Protein AF-A0A954CNV2-F1 (afdb_monomer_lite)

Structure (mmCIF, N/CA/C/O backbone):
data_AF-A0A954CNV2-F1
#
_entry.id   AF-A0A954CNV2-F1
#
loop_
_atom_site.group_PDB
_atom_site.id
_atom_site.type_symbol
_atom_site.label_atom_id
_atom_site.label_alt_id
_atom_site.label_comp_id
_atom_site.label_asym_id
_atom_site.label_entity_id
_atom_site.label_seq_id
_atom_site.pdbx_PDB_ins_code
_atom_site.Cartn_x
_atom_site.Cartn_y
_atom_site.Cartn_z
_atom_site.occupancy
_atom_site.B_iso_or_equiv
_atom_site.auth_seq_id
_atom_site.auth_comp_id
_atom_site.auth_asym_id
_atom_site.auth_atom_id
_atom_site.pdbx_PDB_model_num
ATOM 1 N N . MET A 1 1 ? -5.881 66.456 -1.523 1.00 49.00 1 MET A N 1
ATOM 2 C CA . MET A 1 1 ? -6.043 65.837 -0.188 1.00 49.00 1 MET A CA 1
ATOM 3 C C . MET A 1 1 ? -6.187 64.326 -0.318 1.00 49.00 1 MET A C 1
ATOM 5 O O . MET A 1 1 ? -7.139 63.887 -0.947 1.00 49.00 1 MET A O 1
ATOM 9 N N . ARG A 1 2 ? -5.251 63.605 0.319 1.00 50.91 2 ARG A N 1
ATOM 10 C CA . ARG A 1 2 ? -5.170 62.175 0.700 1.00 50.91 2 ARG A CA 1
ATOM 11 C C . ARG A 1 2 ? -3.890 61.517 0.158 1.00 50.91 2 ARG A C 1
ATOM 13 O O . ARG A 1 2 ? -3.857 61.155 -1.014 1.00 50.91 2 ARG A O 1
ATOM 20 N N . PRO A 1 3 ? -2.842 61.378 0.990 1.00 54.88 3 PRO A N 1
ATOM 21 C CA . PRO A 1 3 ? -1.696 60.539 0.666 1.00 54.88 3 PRO A CA 1
ATOM 22 C C . PRO A 1 3 ? -2.071 59.060 0.840 1.00 54.88 3 PRO A C 1
ATOM 24 O O . PRO A 1 3 ? -2.801 58.705 1.769 1.00 54.88 3 PRO A O 1
ATOM 27 N N . ARG A 1 4 ? -1.593 58.204 -0.069 1.00 57.34 4 ARG A N 1
ATOM 28 C CA . ARG A 1 4 ? -1.627 56.749 0.113 1.00 57.34 4 ARG A CA 1
ATOM 29 C C . ARG A 1 4 ? -0.537 56.373 1.115 1.00 57.34 4 ARG A C 1
ATOM 31 O O . ARG A 1 4 ? 0.586 56.851 1.011 1.00 57.34 4 ARG A O 1
ATOM 38 N N . HIS A 1 5 ? -0.910 55.569 2.101 1.00 53.00 5 HIS A N 1
ATOM 39 C CA . HIS A 1 5 ? 0.002 54.890 3.013 1.00 53.00 5 HIS A CA 1
ATOM 40 C C . HIS A 1 5 ? 0.509 53.631 2.297 1.00 53.00 5 HIS A C 1
ATOM 42 O O . HIS A 1 5 ? -0.293 52.760 1.962 1.00 53.00 5 HIS A O 1
ATOM 48 N N . GLU A 1 6 ? 1.810 53.567 2.027 1.00 62.84 6 GLU A N 1
ATOM 49 C CA . GLU A 1 6 ? 2.526 52.347 1.639 1.00 62.84 6 GLU A CA 1
ATOM 50 C C . GLU A 1 6 ? 2.996 51.616 2.911 1.00 62.84 6 GLU A C 1
ATOM 52 O O . GLU A 1 6 ? 3.534 52.272 3.808 1.00 62.84 6 GLU A O 1
ATOM 57 N N . PRO A 1 7 ? 2.806 50.289 3.032 1.00 68.25 7 PRO A N 1
ATOM 58 C CA . PRO A 1 7 ? 3.473 49.490 4.055 1.00 68.25 7 PRO A CA 1
ATOM 59 C C . PRO A 1 7 ? 4.935 49.177 3.660 1.00 68.25 7 PRO A C 1
ATOM 61 O O . PRO A 1 7 ? 5.236 49.078 2.468 1.00 68.25 7 PRO A O 1
ATOM 64 N N . PRO A 1 8 ? 5.854 49.037 4.636 1.00 55.19 8 PRO A N 1
ATOM 65 C CA . PRO A 1 8 ? 7.288 48.917 4.380 1.00 55.19 8 PRO A CA 1
ATOM 66 C C . PRO A 1 8 ? 7.708 47.544 3.838 1.00 55.19 8 PRO A C 1
ATOM 68 O O . PRO A 1 8 ? 7.164 46.507 4.208 1.00 55.19 8 PRO A O 1
ATOM 71 N N . ALA A 1 9 ? 8.724 47.589 2.975 1.00 50.94 9 ALA A N 1
ATOM 72 C CA . ALA A 1 9 ? 9.443 46.455 2.418 1.00 50.94 9 ALA A CA 1
ATOM 73 C C . ALA A 1 9 ? 10.259 45.728 3.497 1.00 50.94 9 ALA A C 1
ATOM 75 O O . ALA A 1 9 ? 11.091 46.347 4.163 1.00 50.94 9 ALA A O 1
ATOM 76 N N . ASP A 1 10 ? 10.051 44.417 3.622 1.00 48.75 10 ASP A N 1
ATOM 77 C CA . ASP A 1 10 ? 10.916 43.551 4.415 1.00 48.75 10 ASP A CA 1
ATOM 78 C C . ASP A 1 10 ? 12.167 43.145 3.626 1.00 48.75 10 ASP A C 1
ATOM 80 O O . ASP A 1 10 ? 12.148 42.825 2.435 1.00 48.75 10 ASP A O 1
ATOM 84 N N . SER A 1 11 ? 13.276 43.225 4.345 1.00 47.88 11 SER A N 1
ATOM 85 C CA . SER A 1 11 ? 14.657 43.197 3.892 1.00 47.88 11 SER A CA 1
ATOM 86 C C . SER A 1 11 ? 15.168 41.768 3.671 1.00 47.88 11 SER A C 1
ATOM 88 O O . SER A 1 11 ? 15.474 41.066 4.633 1.00 47.88 11 SER A O 1
ATOM 90 N N . LEU A 1 12 ? 15.378 41.364 2.414 1.00 54.31 12 LEU A N 1
ATOM 91 C CA . LEU A 1 12 ? 16.277 40.254 2.071 1.00 54.31 12 LEU A CA 1
ATOM 92 C C . LEU A 1 12 ? 17.722 40.775 2.002 1.00 54.31 12 LEU A C 1
ATOM 94 O O . LEU A 1 12 ? 18.176 41.277 0.975 1.00 54.31 12 LEU A O 1
ATOM 98 N N . ASP A 1 13 ? 18.439 40.669 3.121 1.00 54.72 13 ASP A N 1
ATOM 99 C CA . ASP A 1 13 ? 19.876 40.946 3.215 1.00 54.72 13 ASP A CA 1
ATOM 100 C C . ASP A 1 13 ? 20.692 39.706 2.794 1.00 54.72 13 ASP A C 1
ATOM 102 O O . ASP A 1 13 ? 20.768 38.700 3.504 1.00 54.72 13 ASP A O 1
ATOM 106 N N . CYS A 1 14 ? 21.323 39.778 1.619 1.00 52.28 14 CYS A N 1
ATOM 107 C CA . CYS A 1 14 ? 22.224 38.767 1.058 1.00 52.28 14 CYS A CA 1
ATOM 108 C C . CYS A 1 14 ? 23.640 38.783 1.672 1.00 52.28 14 CYS A C 1
ATOM 110 O O . CYS A 1 14 ? 24.626 38.708 0.932 1.00 52.28 14 CYS A O 1
ATOM 112 N N . ARG A 1 15 ? 23.803 38.838 3.001 1.00 57.06 15 ARG A N 1
ATOM 113 C CA . ARG A 1 15 ? 25.109 38.578 3.644 1.00 57.06 15 ARG A CA 1
ATOM 114 C C . ARG A 1 15 ? 24.993 37.908 5.010 1.00 57.06 15 ARG A C 1
ATOM 116 O O . ARG A 1 15 ? 25.013 38.580 6.032 1.00 57.06 15 ARG A O 1
ATOM 123 N N . ARG A 1 16 ? 25.044 36.569 5.026 1.00 42.09 16 ARG A N 1
ATOM 124 C CA . ARG A 1 16 ? 25.641 35.761 6.113 1.00 42.09 16 ARG A CA 1
ATOM 125 C C . ARG A 1 16 ? 25.986 34.345 5.614 1.00 42.09 16 ARG A C 1
ATOM 127 O O . ARG A 1 16 ? 25.141 33.466 5.544 1.00 42.09 16 ARG A O 1
ATOM 134 N N . ARG A 1 17 ? 27.261 34.130 5.277 1.00 47.72 17 ARG A N 1
ATOM 135 C CA . ARG A 1 17 ? 27.982 32.855 5.484 1.00 47.72 17 ARG A CA 1
ATOM 136 C C . ARG A 1 17 ? 28.907 33.104 6.687 1.00 47.72 17 ARG A C 1
ATOM 138 O O . ARG A 1 17 ? 29.407 34.229 6.764 1.00 47.72 17 ARG A O 1
ATOM 145 N N . PRO A 1 18 ? 29.135 32.155 7.615 1.00 51.44 18 PRO A N 1
ATOM 146 C CA . PRO A 1 18 ? 29.590 30.796 7.298 1.00 51.44 18 PRO A CA 1
ATOM 147 C C . PRO A 1 18 ? 28.977 29.685 8.177 1.00 51.44 18 PRO A C 1
ATOM 149 O O . PRO A 1 18 ? 28.370 29.965 9.201 1.00 51.44 18 PRO A O 1
ATOM 152 N N . ASN A 1 19 ? 29.155 28.423 7.769 1.00 40.84 19 ASN A N 1
ATOM 153 C CA . ASN A 1 19 ? 29.768 27.380 8.604 1.00 40.84 19 ASN A CA 1
ATOM 154 C C . ASN A 1 19 ? 30.017 26.127 7.756 1.00 40.84 19 ASN A C 1
ATOM 156 O O . ASN A 1 19 ? 29.107 25.385 7.401 1.00 40.84 19 ASN A O 1
ATOM 160 N N . ALA A 1 20 ? 31.290 25.952 7.403 1.00 43.72 20 ALA A N 1
ATOM 161 C CA . ALA A 1 20 ? 31.859 24.691 6.970 1.00 43.72 20 ALA A CA 1
ATOM 162 C C . ALA A 1 20 ? 31.957 23.772 8.195 1.00 43.72 20 ALA A C 1
ATOM 164 O O . ALA A 1 20 ? 32.448 24.201 9.239 1.00 43.72 20 ALA A O 1
ATOM 165 N N . VAL A 1 21 ? 31.483 22.533 8.075 1.00 52.16 21 VAL A N 1
ATOM 166 C CA . VAL A 1 21 ? 31.692 21.511 9.103 1.00 52.16 21 VAL A CA 1
ATOM 167 C C . VAL A 1 21 ? 33.094 20.935 8.919 1.00 52.16 21 VAL A C 1
ATOM 169 O O . VAL A 1 21 ? 33.456 20.437 7.854 1.00 52.16 21 VAL A O 1
ATOM 172 N N . ASP A 1 22 ? 33.882 21.100 9.975 1.00 40.12 22 ASP A N 1
ATOM 173 C CA . ASP A 1 22 ? 35.270 20.696 10.144 1.00 40.12 22 ASP A CA 1
ATOM 174 C C . ASP A 1 22 ? 35.408 19.168 10.155 1.00 40.12 22 ASP A C 1
ATOM 176 O O . ASP A 1 22 ? 34.738 18.457 10.903 1.00 40.12 22 ASP A O 1
ATOM 180 N N . SER A 1 23 ? 36.313 18.671 9.318 1.00 50.28 23 SER A N 1
ATOM 181 C CA . SER A 1 23 ? 36.832 17.311 9.375 1.00 50.28 23 SER A CA 1
ATOM 182 C C . SER A 1 23 ? 38.123 17.345 10.183 1.00 50.28 23 SER A C 1
ATOM 184 O O . SER A 1 23 ? 39.168 17.659 9.615 1.00 50.28 23 SER A O 1
ATOM 186 N N . ARG A 1 24 ? 38.064 17.026 11.485 1.00 50.69 24 ARG A N 1
ATOM 187 C CA . ARG A 1 24 ? 39.194 16.509 12.285 1.00 50.69 24 ARG A CA 1
ATOM 188 C C . ARG A 1 24 ? 38.768 16.148 13.718 1.00 50.69 24 ARG A C 1
ATOM 190 O O . ARG A 1 24 ? 38.362 17.009 14.484 1.00 50.69 24 ARG A O 1
ATOM 197 N N . GLY A 1 25 ? 39.010 14.892 14.108 1.00 34.22 25 GLY A N 1
ATOM 198 C CA . GLY A 1 25 ? 39.368 14.549 15.491 1.00 34.22 25 GLY A CA 1
ATOM 199 C C . GLY A 1 25 ? 38.339 13.785 16.328 1.00 34.22 25 GLY A C 1
ATOM 200 O O . GLY A 1 25 ? 37.781 14.338 17.266 1.00 34.22 25 GLY A O 1
ATOM 201 N N . ALA A 1 26 ? 38.219 12.473 16.106 1.00 45.88 26 ALA A N 1
ATOM 202 C CA . ALA A 1 26 ? 37.815 11.532 17.152 1.00 45.88 26 ALA A CA 1
ATOM 203 C C . ALA A 1 26 ? 38.968 10.547 17.412 1.00 45.88 26 ALA A C 1
ATOM 205 O O . ALA A 1 26 ? 39.119 9.529 16.741 1.00 45.88 26 ALA A O 1
ATOM 206 N N . HIS A 1 27 ? 39.815 10.899 18.381 1.00 43.25 27 HIS A N 1
ATOM 207 C CA . HIS A 1 27 ? 40.757 9.997 19.042 1.00 43.25 27 HIS A CA 1
ATOM 208 C C . HIS A 1 27 ? 40.129 9.494 20.346 1.00 43.25 27 HIS A C 1
ATOM 210 O O . HIS A 1 27 ? 39.891 10.288 21.253 1.00 43.25 27 HIS A O 1
ATOM 216 N N . SER A 1 28 ? 39.888 8.186 20.451 1.00 39.56 28 SER A N 1
ATOM 217 C CA . SER A 1 28 ? 39.851 7.343 21.671 1.00 39.56 28 SER A CA 1
ATOM 218 C C . SER A 1 28 ? 39.259 5.987 21.248 1.00 39.56 28 SER A C 1
ATOM 220 O O . SER A 1 28 ? 38.294 5.965 20.506 1.00 39.56 28 SER A O 1
ATOM 222 N N . ARG A 1 29 ? 39.749 4.792 21.583 1.00 41.19 29 ARG A N 1
ATOM 223 C CA . ARG A 1 29 ? 40.670 4.274 22.599 1.00 41.19 29 ARG A CA 1
ATOM 224 C C . ARG A 1 29 ? 41.226 2.949 22.050 1.00 41.19 29 ARG A C 1
ATOM 226 O O . ARG A 1 29 ? 40.455 2.071 21.683 1.00 41.19 29 ARG A O 1
ATOM 233 N N . PHE A 1 30 ? 42.545 2.803 22.041 1.00 36.56 30 PHE A N 1
ATOM 234 C CA . PHE A 1 30 ? 43.227 1.516 21.891 1.00 36.56 30 PHE A CA 1
ATOM 235 C C . PHE A 1 30 ? 43.143 0.723 23.208 1.00 36.56 30 PHE A C 1
ATOM 237 O O . PHE A 1 30 ? 43.387 1.322 24.260 1.00 36.56 30 PHE A O 1
ATOM 244 N N . PRO A 1 31 ? 42.898 -0.600 23.189 1.00 50.16 31 PRO A N 1
ATOM 245 C CA . PRO A 1 31 ? 43.380 -1.491 24.225 1.00 50.16 31 PRO A CA 1
ATOM 246 C C . PRO A 1 31 ? 44.772 -2.041 23.875 1.00 50.16 31 PRO A C 1
ATOM 248 O O . PRO A 1 31 ? 45.152 -2.238 22.722 1.00 50.16 31 PRO A O 1
ATOM 251 N N . SER A 1 32 ? 45.525 -2.231 24.946 1.00 42.28 32 SER A N 1
ATOM 252 C CA . SER A 1 32 ? 46.953 -2.495 25.069 1.00 42.28 32 SER A CA 1
ATOM 253 C C . SER A 1 32 ? 47.345 -3.976 24.890 1.00 42.28 32 SER A C 1
ATOM 255 O O . SER A 1 32 ? 46.776 -4.799 25.592 1.00 42.28 32 SER A O 1
ATOM 257 N N . PHE A 1 33 ? 48.39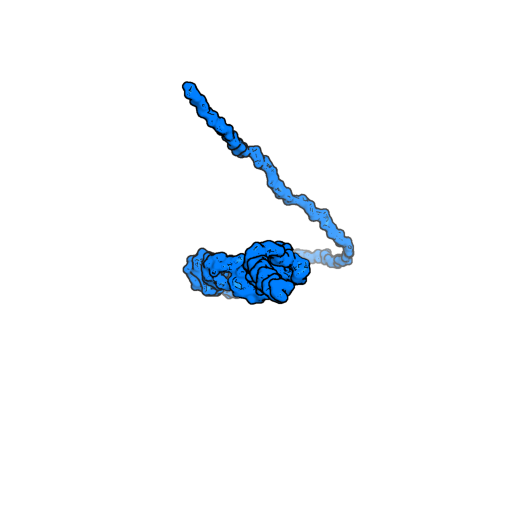2 -4.231 24.073 1.00 40.19 33 PHE A N 1
ATOM 258 C CA . PHE A 1 33 ? 49.436 -5.302 24.114 1.00 40.19 33 PHE A CA 1
ATOM 259 C C . PHE A 1 33 ? 49.026 -6.809 24.182 1.00 40.19 33 PHE A C 1
ATOM 261 O O . PHE A 1 33 ? 47.921 -7.106 24.615 1.00 40.19 33 PHE A O 1
ATOM 268 N N . PRO A 1 34 ? 49.895 -7.803 23.826 1.00 49.91 34 PRO A N 1
ATOM 269 C CA . PRO A 1 34 ? 51.342 -7.729 23.570 1.00 49.91 34 PRO A CA 1
ATOM 270 C C . PRO A 1 34 ? 51.887 -8.418 22.288 1.00 49.91 34 PRO A C 1
ATOM 272 O O . PRO A 1 34 ? 51.309 -9.328 21.708 1.00 49.91 34 PRO A O 1
ATOM 275 N N . SER A 1 35 ? 53.081 -7.958 21.908 1.00 49.50 35 SER A N 1
ATOM 276 C CA . SER A 1 35 ? 54.284 -8.712 21.520 1.00 49.50 35 SER A CA 1
ATOM 277 C C . SER A 1 35 ? 54.150 -10.113 20.898 1.00 49.50 35 SER A C 1
ATOM 279 O O . SER A 1 35 ? 54.047 -11.098 21.621 1.00 49.50 35 SER A O 1
ATOM 281 N N . PHE A 1 36 ? 54.420 -10.223 19.592 1.00 44.78 36 PHE A N 1
ATOM 282 C CA . PHE A 1 36 ? 55.076 -11.408 19.025 1.00 44.78 36 PHE A CA 1
ATOM 283 C C . PHE A 1 36 ? 56.235 -11.007 18.100 1.00 44.78 36 PHE A C 1
ATOM 285 O O . PHE A 1 36 ? 56.062 -10.563 16.972 1.00 44.78 36 PHE A O 1
ATOM 292 N N . LEU A 1 37 ? 57.427 -11.108 18.690 1.00 44.69 37 LEU A N 1
ATOM 293 C CA . LEU A 1 37 ? 58.670 -11.657 18.148 1.00 44.69 37 LEU A CA 1
ATOM 294 C C . LEU A 1 37 ? 58.881 -11.608 16.622 1.00 44.69 37 LEU A C 1
ATOM 296 O O . LEU A 1 37 ? 58.390 -12.439 15.869 1.00 44.69 37 LEU A O 1
ATOM 300 N N . SER A 1 38 ? 59.775 -10.696 16.237 1.00 48.78 38 SER A N 1
ATOM 301 C CA . SER A 1 38 ? 61.065 -11.016 15.610 1.00 48.78 38 SER A CA 1
ATOM 302 C C . SER A 1 38 ? 61.043 -12.102 14.525 1.00 48.78 38 SER A C 1
ATOM 304 O O . SER A 1 38 ? 61.148 -13.294 14.815 1.00 48.78 38 SER A O 1
ATOM 306 N N . ARG A 1 39 ? 61.038 -11.679 13.256 1.00 45.09 39 ARG A N 1
ATOM 307 C CA . ARG A 1 39 ? 61.608 -12.484 12.173 1.00 45.09 39 ARG A CA 1
ATOM 308 C C . ARG A 1 39 ? 62.748 -11.711 11.521 1.00 45.09 39 ARG A C 1
ATOM 310 O O . ARG A 1 39 ? 62.578 -10.587 11.058 1.00 45.09 39 ARG A O 1
ATOM 317 N N . SER A 1 40 ? 63.909 -12.342 11.592 1.00 46.38 40 SER A N 1
ATOM 318 C CA . SER A 1 40 ? 65.225 -11.943 11.115 1.00 46.38 40 SER A CA 1
ATOM 319 C C . SER A 1 40 ? 65.219 -11.282 9.734 1.00 46.38 40 SER A C 1
ATOM 321 O O . SER A 1 40 ? 64.800 -11.871 8.740 1.00 46.38 40 SER A O 1
ATOM 323 N N . GLN A 1 41 ? 65.771 -10.070 9.668 1.00 53.62 41 GLN A N 1
ATOM 324 C CA . GLN A 1 41 ? 66.384 -9.552 8.450 1.00 53.62 41 GLN A CA 1
ATOM 325 C C . GLN A 1 41 ? 67.800 -10.122 8.373 1.00 53.62 41 GLN A C 1
ATOM 327 O O . GLN A 1 41 ? 68.748 -9.534 8.889 1.00 53.62 41 GLN A O 1
ATOM 332 N N . GLU A 1 42 ? 67.932 -11.288 7.749 1.00 49.72 42 GLU A N 1
ATOM 333 C CA . GLU A 1 42 ? 69.214 -11.722 7.206 1.00 49.72 42 GLU A CA 1
ATOM 334 C C . GLU A 1 42 ? 69.334 -11.200 5.775 1.00 49.72 42 GLU A C 1
ATOM 336 O O . GLU A 1 42 ? 68.593 -11.564 4.863 1.00 49.72 42 GLU A O 1
ATOM 341 N N . SER A 1 43 ? 70.271 -10.276 5.622 1.00 56.59 43 SER A N 1
ATOM 342 C CA . SER A 1 43 ? 70.824 -9.787 4.370 1.00 56.59 43 SER A CA 1
ATOM 343 C C . SER A 1 43 ? 71.361 -10.933 3.510 1.00 56.59 43 SER A C 1
ATOM 345 O O . SER A 1 43 ? 72.264 -11.647 3.948 1.00 56.59 43 SER A O 1
ATOM 347 N N . LEU A 1 44 ? 70.904 -11.038 2.259 1.00 48.44 44 LEU A N 1
ATOM 348 C CA . LEU A 1 44 ? 71.620 -11.775 1.216 1.00 48.44 44 LEU A CA 1
ATOM 349 C C . LEU A 1 44 ? 72.134 -10.809 0.135 1.00 48.44 44 LEU A C 1
ATOM 351 O O . LEU A 1 44 ? 71.405 -9.904 -0.281 1.00 48.44 44 LEU A O 1
ATOM 355 N N . PRO A 1 45 ? 73.393 -10.966 -0.310 1.00 55.09 45 PRO A N 1
ATOM 356 C CA . PRO A 1 45 ? 74.027 -10.075 -1.269 1.00 55.09 45 PRO A CA 1
ATOM 357 C C . PRO A 1 45 ? 73.513 -10.316 -2.693 1.00 55.09 45 PRO A C 1
ATOM 359 O O . PRO A 1 45 ? 73.363 -11.449 -3.142 1.00 55.09 45 PRO A O 1
ATOM 362 N N . MET A 1 46 ? 73.304 -9.217 -3.416 1.00 47.59 46 MET A N 1
ATOM 363 C CA . MET A 1 46 ? 73.055 -9.179 -4.858 1.00 47.59 46 MET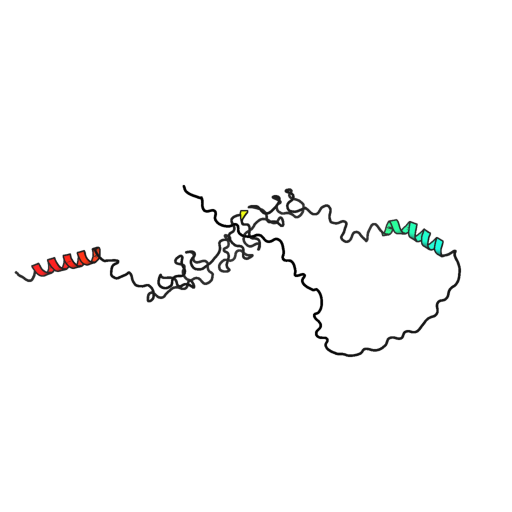 A CA 1
ATOM 364 C C . MET A 1 46 ? 74.301 -9.617 -5.645 1.00 47.59 46 MET A C 1
ATOM 366 O O . MET A 1 46 ? 75.331 -8.944 -5.541 1.00 47.59 46 MET A O 1
ATOM 370 N N . PRO A 1 47 ? 74.220 -10.628 -6.526 1.00 53.00 47 PRO A N 1
ATOM 371 C CA . PRO A 1 47 ? 75.169 -10.768 -7.613 1.00 53.00 47 PRO A CA 1
ATOM 372 C C . PRO A 1 47 ? 74.657 -10.000 -8.841 1.00 53.00 47 PRO A C 1
ATOM 374 O O . PRO A 1 47 ? 73.633 -10.340 -9.430 1.00 53.00 47 PRO A O 1
ATOM 377 N N . ARG A 1 48 ? 75.400 -8.971 -9.265 1.00 65.38 48 ARG A N 1
ATOM 378 C CA . ARG A 1 48 ? 75.389 -8.553 -10.674 1.00 65.38 48 ARG A CA 1
ATOM 379 C C . ARG A 1 48 ? 76.323 -9.484 -11.444 1.00 65.38 48 ARG A C 1
ATOM 381 O O . ARG A 1 48 ? 77.488 -9.595 -11.068 1.00 65.38 48 ARG A O 1
ATOM 388 N N . PRO A 1 49 ? 75.845 -10.073 -12.545 1.00 46.78 49 PRO A N 1
ATOM 389 C CA . PRO A 1 49 ? 76.670 -10.054 -13.740 1.00 46.78 49 PRO A CA 1
ATOM 390 C C . PRO A 1 49 ? 75.879 -9.573 -14.960 1.00 46.78 49 PRO A C 1
ATOM 392 O O . PRO A 1 49 ? 74.843 -10.112 -15.343 1.00 46.78 49 PRO A O 1
ATOM 395 N N . GLU A 1 50 ? 76.410 -8.501 -15.536 1.00 58.56 50 GLU A N 1
ATOM 396 C CA . GLU A 1 50 ? 76.533 -8.238 -16.968 1.00 58.56 50 GLU A CA 1
ATOM 397 C C . GLU A 1 50 ? 76.148 -9.427 -17.880 1.00 58.56 50 GLU A C 1
ATOM 399 O O . GLU A 1 50 ? 76.863 -10.421 -17.960 1.00 58.56 50 GLU A O 1
ATOM 404 N N . SER A 1 51 ? 75.051 -9.302 -18.630 1.00 50.28 51 SER A N 1
ATOM 405 C CA . SER A 1 51 ? 75.080 -9.514 -20.086 1.00 50.28 51 SER A CA 1
ATOM 406 C C . SER A 1 51 ? 73.784 -8.997 -20.719 1.00 50.28 51 SER A C 1
ATOM 408 O O . SER A 1 51 ? 72.675 -9.472 -20.467 1.00 50.28 51 SER A O 1
ATOM 410 N N . SER A 1 52 ? 73.926 -7.992 -21.577 1.00 55.31 52 SER A N 1
ATOM 411 C CA . SER A 1 52 ? 72.842 -7.301 -22.289 1.00 55.31 52 SER A CA 1
ATOM 412 C C . SER A 1 52 ? 72.154 -8.140 -23.376 1.00 55.31 52 SER A C 1
ATOM 414 O O . SER A 1 52 ? 71.456 -7.590 -24.221 1.00 55.31 52 SER A O 1
ATOM 416 N N . VAL A 1 53 ? 72.320 -9.465 -23.374 1.00 56.03 53 VAL A N 1
ATOM 417 C CA . VAL A 1 53 ? 71.803 -10.344 -24.437 1.00 56.03 53 VAL A CA 1
ATOM 418 C C . VAL A 1 53 ? 70.563 -11.131 -23.986 1.00 56.03 53 VAL A C 1
ATOM 420 O O . VAL A 1 53 ? 69.723 -11.467 -24.815 1.00 56.03 53 VAL A O 1
ATOM 423 N N . LEU A 1 54 ? 70.348 -11.326 -22.676 1.00 49.94 54 LEU A N 1
ATOM 424 C CA . LEU A 1 54 ? 69.197 -12.094 -22.169 1.00 49.94 54 LEU A CA 1
ATOM 425 C C . LEU A 1 54 ? 67.902 -11.266 -21.996 1.00 49.94 54 LEU A C 1
ATOM 427 O O . LEU A 1 54 ? 66.808 -11.826 -21.964 1.00 49.94 54 LEU A O 1
ATOM 431 N N . LYS A 1 55 ? 67.991 -9.926 -21.941 1.00 50.94 55 LYS A N 1
ATOM 432 C CA . LYS A 1 55 ? 66.818 -9.033 -21.805 1.00 50.94 55 LYS A CA 1
ATOM 433 C C . LYS A 1 55 ? 65.970 -8.937 -23.078 1.00 50.94 55 LYS A C 1
ATOM 435 O O . LYS A 1 55 ? 64.752 -8.830 -22.980 1.00 50.94 55 LYS A O 1
ATOM 440 N N . ASN A 1 56 ? 66.583 -9.042 -24.258 1.00 52.03 56 ASN A N 1
ATOM 441 C CA . ASN A 1 56 ? 65.867 -8.857 -25.526 1.00 52.03 56 ASN A CA 1
ATOM 442 C C . ASN A 1 56 ? 65.137 -10.124 -26.000 1.00 52.03 56 ASN A C 1
ATOM 444 O O . ASN A 1 56 ? 64.135 -10.015 -26.702 1.00 52.03 56 ASN A O 1
ATOM 448 N N . LEU A 1 57 ? 65.572 -11.314 -25.569 1.00 51.84 57 LEU A N 1
ATOM 449 C CA . LEU A 1 57 ? 64.867 -12.564 -25.872 1.00 51.84 57 LEU A CA 1
ATOM 450 C C . LEU A 1 57 ? 63.643 -12.765 -24.960 1.00 51.84 57 LEU A C 1
ATOM 452 O O . LEU A 1 57 ? 62.601 -13.226 -25.419 1.00 51.84 57 LEU A O 1
ATOM 456 N N . CYS A 1 58 ? 63.728 -12.329 -23.697 1.00 52.22 58 CYS A N 1
ATOM 457 C CA . CYS A 1 58 ? 62.597 -12.356 -22.766 1.00 52.22 58 CYS A CA 1
ATOM 458 C C . CYS A 1 58 ? 61.491 -11.355 -23.173 1.00 52.22 58 CYS A C 1
ATOM 460 O O . CYS A 1 58 ? 60.307 -11.658 -23.053 1.00 52.22 58 CYS A O 1
ATOM 462 N N . LEU A 1 59 ? 61.867 -10.198 -23.738 1.00 54.19 59 LEU A N 1
ATOM 463 C CA . LEU A 1 59 ? 60.918 -9.179 -24.207 1.00 54.19 59 LEU A CA 1
ATOM 464 C C . LEU A 1 59 ? 60.215 -9.568 -25.527 1.00 54.19 59 LEU A C 1
ATOM 466 O O . LEU A 1 59 ? 59.044 -9.243 -25.714 1.00 54.19 59 LEU A O 1
ATOM 470 N N . ALA A 1 60 ? 60.886 -10.319 -26.410 1.00 54.75 60 ALA A N 1
ATOM 471 C CA . ALA A 1 60 ? 60.305 -10.800 -27.669 1.00 54.75 60 ALA A CA 1
ATOM 472 C C . ALA A 1 60 ? 59.338 -11.986 -27.478 1.00 54.75 60 ALA A C 1
ATOM 474 O O . ALA A 1 60 ? 58.289 -12.033 -28.121 1.00 54.75 60 ALA A O 1
ATOM 475 N N . ILE A 1 61 ? 59.648 -12.918 -26.567 1.00 56.84 61 ILE A N 1
ATOM 476 C CA . ILE A 1 61 ? 58.776 -14.071 -26.265 1.00 56.84 61 ILE A CA 1
ATOM 477 C C . ILE A 1 61 ? 57.552 -13.632 -25.443 1.00 56.84 61 ILE A C 1
ATOM 479 O O . ILE A 1 61 ? 56.452 -14.136 -25.666 1.00 56.84 61 ILE A O 1
ATOM 483 N N . ALA A 1 62 ? 57.700 -12.628 -24.570 1.00 55.19 62 ALA A N 1
ATOM 484 C CA . ALA A 1 62 ? 56.569 -12.005 -23.887 1.00 55.19 62 ALA A CA 1
ATOM 485 C C . ALA A 1 62 ? 55.624 -11.287 -24.874 1.00 55.19 62 ALA A C 1
ATOM 487 O O . ALA A 1 62 ? 54.419 -11.490 -24.802 1.00 55.19 62 ALA A O 1
ATOM 488 N N . CYS A 1 63 ? 56.127 -10.521 -25.852 1.00 58.16 63 CYS A N 1
ATOM 489 C CA . CYS A 1 63 ? 55.274 -9.798 -26.815 1.00 58.16 63 CYS A CA 1
ATOM 490 C C . CYS A 1 63 ? 54.511 -10.685 -27.817 1.00 58.16 63 CYS A C 1
ATOM 492 O O . CYS A 1 63 ? 53.464 -10.263 -28.301 1.00 58.16 63 CYS A O 1
ATOM 494 N N . LEU A 1 64 ? 54.997 -11.890 -28.139 1.00 60.62 64 LEU A N 1
ATOM 495 C CA . LEU A 1 64 ? 54.329 -12.782 -29.104 1.00 60.62 64 LEU A CA 1
ATOM 496 C C . LEU A 1 64 ? 53.360 -13.787 -28.460 1.00 60.62 64 LEU A C 1
ATOM 498 O O . LEU A 1 64 ? 52.504 -14.321 -29.160 1.00 60.62 64 LEU A O 1
ATOM 502 N N . LEU A 1 65 ? 53.449 -14.018 -27.145 1.00 57.97 65 LEU A N 1
ATOM 503 C CA . LEU A 1 65 ? 52.527 -14.900 -26.413 1.00 57.97 65 LEU A CA 1
ATOM 504 C C . LEU A 1 65 ? 51.567 -14.154 -25.469 1.00 57.97 65 LEU A C 1
ATOM 506 O O . LEU A 1 65 ? 50.524 -14.703 -25.120 1.00 57.97 65 LEU A O 1
ATOM 510 N N . LEU A 1 66 ? 51.833 -12.891 -25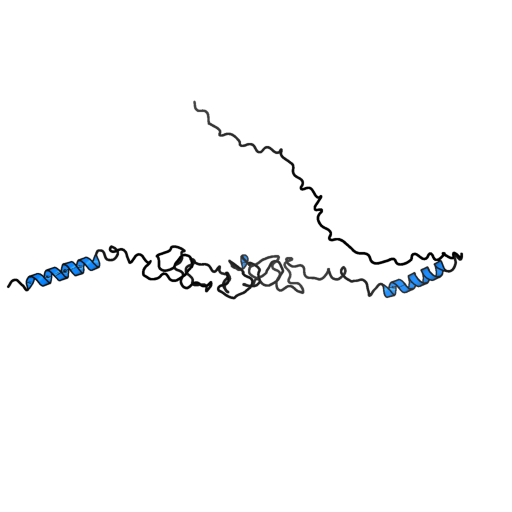.109 1.00 57.44 66 LEU A N 1
ATOM 511 C CA . LEU A 1 66 ? 50.889 -12.078 -24.330 1.00 57.44 66 LEU A CA 1
ATOM 512 C C . LEU A 1 66 ? 49.582 -11.686 -25.050 1.00 57.44 66 LEU A C 1
ATOM 514 O O . LEU A 1 66 ? 48.593 -11.552 -24.334 1.00 57.44 66 LEU A O 1
ATOM 518 N N . PRO A 1 67 ? 49.462 -11.560 -26.391 1.00 55.38 67 PRO A N 1
ATOM 519 C CA . PRO A 1 67 ? 48.157 -11.255 -26.981 1.00 55.38 67 PRO A CA 1
ATOM 520 C C . PRO A 1 67 ? 47.199 -12.462 -27.021 1.00 55.38 67 PRO A C 1
ATOM 522 O O . PRO A 1 67 ? 46.025 -12.269 -27.313 1.00 55.38 67 PRO A O 1
ATOM 525 N N . LEU A 1 68 ? 47.653 -13.687 -26.706 1.00 55.72 68 LEU A N 1
ATOM 526 C CA . LEU A 1 68 ? 46.793 -14.885 -26.677 1.00 55.72 68 LEU A CA 1
ATOM 527 C C . LEU A 1 68 ? 46.340 -15.306 -25.271 1.00 55.72 68 LEU A C 1
ATOM 529 O O . LEU A 1 68 ? 45.391 -16.073 -25.158 1.00 55.72 68 LEU A O 1
ATOM 533 N N . VAL A 1 69 ? 46.971 -14.805 -24.202 1.00 54.47 69 VAL A N 1
ATOM 534 C CA . VAL A 1 69 ? 46.536 -15.076 -22.813 1.00 54.47 69 VAL A CA 1
ATOM 535 C C . VAL A 1 69 ? 45.811 -13.870 -22.192 1.00 54.47 69 VAL A C 1
ATOM 537 O O . VAL A 1 69 ? 45.150 -14.006 -21.167 1.00 54.47 69 VAL A O 1
ATOM 540 N N . PHE A 1 70 ? 45.854 -12.693 -22.828 1.00 47.84 70 PHE A N 1
ATOM 541 C CA . PHE A 1 70 ? 45.152 -11.497 -22.341 1.00 47.84 70 PHE A CA 1
ATOM 542 C C . PHE A 1 70 ? 43.707 -11.346 -22.856 1.00 47.84 70 PHE A C 1
ATOM 544 O O . PHE A 1 70 ? 43.019 -10.415 -22.450 1.00 47.84 70 PHE A O 1
ATOM 551 N N . THR A 1 71 ? 43.207 -12.252 -23.706 1.00 53.69 71 THR A N 1
ATOM 552 C CA . THR A 1 71 ? 41.825 -12.206 -24.229 1.00 53.69 71 THR A CA 1
ATOM 553 C C . THR A 1 71 ? 40.816 -13.075 -23.467 1.00 53.69 71 THR A C 1
ATOM 555 O O . THR A 1 71 ? 39.678 -13.178 -23.910 1.00 53.69 71 THR A O 1
ATOM 558 N N . ALA A 1 72 ? 41.168 -13.677 -22.321 1.00 55.84 72 ALA A N 1
ATOM 559 C CA . ALA A 1 72 ? 40.231 -14.560 -21.603 1.00 55.84 72 ALA A CA 1
ATOM 560 C C . ALA A 1 72 ? 40.177 -14.428 -20.068 1.00 55.84 72 ALA A C 1
ATOM 562 O O . ALA A 1 72 ? 39.415 -15.159 -19.445 1.00 55.84 72 ALA A O 1
ATOM 563 N N . ALA A 1 73 ? 40.939 -13.529 -19.429 1.00 56.47 73 ALA A N 1
ATOM 564 C CA . ALA A 1 73 ? 40.997 -13.495 -17.957 1.00 56.47 73 ALA A CA 1
ATOM 565 C C . ALA A 1 73 ? 40.891 -12.107 -17.305 1.00 56.47 73 ALA A C 1
ATOM 567 O O . ALA A 1 73 ? 41.069 -12.003 -16.096 1.00 56.47 73 ALA A O 1
ATOM 568 N N . ASN A 1 74 ? 40.597 -11.041 -18.061 1.00 57.88 74 ASN A N 1
ATOM 569 C CA . ASN A 1 74 ? 40.387 -9.722 -17.455 1.00 57.88 74 ASN A CA 1
ATOM 570 C C . ASN A 1 74 ? 39.275 -8.896 -18.121 1.00 57.88 74 ASN A C 1
ATOM 572 O O . ASN A 1 74 ? 39.452 -7.724 -18.438 1.00 57.88 74 ASN A O 1
ATOM 576 N N . THR A 1 75 ? 38.108 -9.513 -18.309 1.00 56.28 75 THR A N 1
ATOM 577 C CA . THR A 1 75 ? 36.825 -8.799 -18.444 1.00 56.28 75 THR A CA 1
ATOM 578 C C . THR A 1 75 ? 35.983 -8.948 -17.174 1.00 56.28 75 THR A C 1
ATOM 580 O O . THR A 1 75 ? 34.757 -8.980 -17.233 1.00 56.28 75 THR A O 1
ATOM 583 N N . SER A 1 76 ? 36.623 -9.046 -16.005 1.00 61.62 76 SER A N 1
ATOM 584 C CA . SER A 1 76 ? 35.923 -8.954 -14.724 1.00 61.62 76 SER A CA 1
ATOM 585 C C . SER A 1 76 ? 35.604 -7.484 -14.434 1.00 61.62 76 SER A C 1
ATOM 587 O O . SER A 1 76 ? 36.487 -6.686 -14.133 1.00 61.62 76 SER A O 1
ATOM 589 N N . SER A 1 77 ? 34.316 -7.161 -14.565 1.00 56.06 77 SER A N 1
ATOM 590 C CA . SER A 1 77 ? 33.609 -5.989 -14.017 1.00 56.06 77 SER A CA 1
ATOM 591 C C . SER A 1 77 ? 33.506 -4.694 -14.832 1.00 56.06 77 SER A C 1
ATOM 593 O O . SER A 1 77 ? 32.773 -3.811 -14.402 1.00 56.06 77 SER A O 1
ATOM 595 N N . HIS A 1 78 ? 34.108 -4.569 -16.022 1.00 50.16 78 HIS A N 1
ATOM 596 C CA . HIS A 1 78 ? 33.882 -3.376 -16.874 1.00 50.16 78 HIS A CA 1
ATOM 597 C C . HIS A 1 78 ? 33.443 -3.655 -18.322 1.00 50.16 78 HIS A C 1
ATOM 599 O O . HIS A 1 78 ? 33.257 -2.715 -19.086 1.00 50.16 78 HIS A O 1
ATOM 605 N N . VAL A 1 79 ? 33.216 -4.918 -18.707 1.00 52.81 79 VAL A N 1
ATOM 606 C CA . VAL A 1 79 ? 32.631 -5.275 -20.023 1.00 52.81 79 VAL A CA 1
ATOM 607 C C . VAL A 1 79 ? 31.382 -6.156 -19.859 1.00 52.81 79 VAL A C 1
ATOM 609 O O . VAL A 1 79 ? 31.104 -7.032 -20.668 1.00 52.81 79 VAL A O 1
ATOM 612 N N . ALA A 1 80 ? 30.631 -5.920 -18.782 1.00 51.50 80 ALA A N 1
ATOM 613 C CA . ALA A 1 80 ? 29.298 -6.480 -18.535 1.00 51.50 80 ALA A CA 1
ATOM 614 C C . ALA A 1 80 ? 28.265 -5.362 -18.273 1.00 51.50 80 ALA A C 1
ATOM 616 O O . ALA A 1 80 ? 27.324 -5.555 -17.518 1.00 51.50 80 ALA A O 1
ATOM 617 N N . ALA A 1 81 ? 28.474 -4.170 -18.844 1.00 54.41 81 ALA A N 1
ATOM 618 C CA . ALA A 1 81 ? 27.636 -2.989 -18.610 1.00 54.41 81 ALA A CA 1
ATOM 619 C C . ALA A 1 81 ? 27.387 -2.184 -19.902 1.00 54.41 81 ALA A C 1
ATOM 621 O O . ALA A 1 81 ? 27.611 -0.980 -19.942 1.00 54.41 81 ALA A O 1
ATOM 622 N N . VAL A 1 82 ? 26.988 -2.863 -20.985 1.00 56.66 82 VAL A N 1
ATOM 623 C CA . VAL A 1 82 ? 26.417 -2.205 -22.188 1.00 56.66 82 VAL A CA 1
ATOM 624 C C . VAL A 1 82 ? 25.102 -2.866 -22.650 1.00 56.66 82 VAL A C 1
ATOM 626 O O . VAL A 1 82 ? 24.461 -2.370 -23.562 1.00 56.66 82 VAL A O 1
ATOM 629 N N . PHE A 1 83 ? 24.650 -3.946 -22.004 1.00 57.41 83 PHE A N 1
ATOM 630 C CA . PHE A 1 83 ? 23.341 -4.565 -22.270 1.00 57.41 83 PHE A CA 1
ATOM 631 C C . PHE A 1 83 ? 22.701 -5.075 -20.968 1.00 57.41 83 PHE A C 1
ATOM 633 O O . PHE A 1 83 ? 22.228 -6.205 -20.902 1.00 57.41 83 PHE A O 1
ATOM 640 N N . GLY A 1 84 ? 22.803 -4.293 -19.894 1.00 68.75 84 GLY A N 1
ATOM 641 C CA . GLY A 1 84 ? 21.847 -4.398 -18.793 1.00 68.75 84 GLY A CA 1
ATOM 642 C C . GLY A 1 84 ? 20.788 -3.347 -19.076 1.00 68.75 84 GLY A C 1
ATOM 643 O O . GLY A 1 84 ? 21.187 -2.224 -19.391 1.00 68.75 84 GLY A O 1
ATOM 644 N N . GLY A 1 85 ? 19.515 -3.740 -19.054 1.00 84.12 85 GLY A N 1
ATOM 645 C CA . GLY A 1 85 ? 18.403 -2.822 -19.283 1.00 84.12 85 GLY A CA 1
ATOM 646 C C . GLY A 1 85 ? 18.515 -1.570 -18.433 1.00 84.12 85 GLY A C 1
ATOM 647 O O . GLY A 1 85 ? 19.013 -1.644 -17.299 1.00 84.12 85 GLY A O 1
ATOM 648 N N . VAL A 1 86 ? 18.196 -0.419 -19.020 1.00 91.75 86 VAL A N 1
ATOM 649 C CA . VAL A 1 86 ? 18.202 0.845 -18.285 1.00 91.75 86 VAL A CA 1
ATOM 650 C C . VAL A 1 86 ? 16.786 1.121 -17.831 1.00 91.75 86 VAL A C 1
ATOM 652 O O . VAL A 1 86 ? 16.027 1.744 -18.558 1.00 91.75 86 VAL A O 1
ATOM 655 N N . CYS A 1 87 ? 16.509 0.761 -16.582 1.00 93.50 87 CYS A N 1
ATOM 656 C CA . CYS A 1 87 ? 15.224 1.062 -15.987 1.00 93.50 87 CYS A CA 1
ATOM 657 C C . CYS A 1 87 ? 14.891 2.560 -16.066 1.00 93.50 87 CYS A C 1
ATOM 659 O O . CYS A 1 87 ? 15.694 3.420 -15.666 1.00 93.50 87 CYS A O 1
ATOM 661 N N . GLY A 1 88 ? 13.693 2.852 -16.560 1.00 94.12 88 GLY A N 1
ATOM 662 C CA . GLY A 1 88 ? 13.134 4.186 -16.697 1.00 94.12 88 GLY A CA 1
ATOM 663 C C . GLY A 1 88 ? 13.401 4.837 -18.056 1.00 94.12 88 GLY A C 1
ATOM 664 O O . GLY A 1 88 ? 13.265 6.061 -18.170 1.00 94.12 88 GLY A O 1
ATOM 665 N N . ASP A 1 89 ? 13.794 4.082 -19.084 1.00 94.88 89 ASP A N 1
ATOM 666 C CA . ASP A 1 89 ? 13.998 4.611 -20.440 1.00 94.88 89 ASP A CA 1
ATOM 667 C C . ASP A 1 89 ? 12.771 4.443 -21.364 1.00 94.88 89 ASP A C 1
ATOM 669 O O . ASP A 1 89 ? 12.748 4.968 -22.487 1.00 94.88 89 ASP A O 1
ATOM 673 N N . GLY A 1 90 ? 11.717 3.802 -20.856 1.00 94.69 90 GLY A N 1
ATOM 674 C CA . GLY A 1 90 ? 10.456 3.555 -21.543 1.00 94.69 90 GLY A CA 1
ATOM 675 C C . GLY A 1 90 ? 10.480 2.345 -22.476 1.00 94.69 90 GLY A C 1
ATOM 676 O O . GLY A 1 90 ? 9.586 2.229 -23.327 1.00 94.69 90 GLY A O 1
ATOM 677 N N . VAL A 1 91 ? 11.484 1.465 -22.382 1.00 94.50 91 VAL A N 1
ATOM 678 C CA . VAL A 1 91 ? 11.495 0.170 -23.071 1.00 94.50 91 VAL A CA 1
ATOM 679 C C . VAL A 1 91 ? 11.741 -0.977 -22.096 1.00 94.50 91 VAL A C 1
ATOM 681 O O . VAL A 1 91 ? 12.667 -0.949 -21.314 1.00 94.50 91 VAL A O 1
ATOM 684 N N . ILE A 1 92 ? 10.929 -2.037 -22.184 1.00 94.31 92 ILE A N 1
ATOM 685 C CA . ILE A 1 92 ? 11.130 -3.229 -21.348 1.00 94.31 92 ILE A CA 1
ATOM 686 C C . ILE A 1 92 ? 12.346 -4.004 -21.861 1.00 94.31 92 ILE A C 1
ATOM 688 O O . ILE A 1 92 ? 12.270 -4.693 -22.891 1.00 94.31 92 ILE A O 1
ATOM 692 N N . ASP A 1 93 ? 13.443 -3.926 -21.122 1.00 93.88 93 ASP A N 1
ATOM 693 C CA . ASP A 1 93 ? 14.690 -4.618 -21.401 1.00 93.88 93 ASP A CA 1
ATOM 694 C C . ASP A 1 93 ? 14.809 -5.966 -20.660 1.00 93.88 93 ASP A C 1
ATOM 696 O O . ASP A 1 93 ? 13.973 -6.404 -19.864 1.00 93.88 93 ASP A O 1
ATOM 700 N N . ALA A 1 94 ? 15.879 -6.708 -20.957 1.00 92.50 94 ALA A N 1
ATOM 701 C CA . ALA A 1 94 ? 16.136 -7.995 -20.321 1.00 92.50 94 ALA A CA 1
ATOM 702 C C . ALA A 1 94 ? 16.454 -7.832 -18.823 1.00 92.50 94 ALA A C 1
ATOM 704 O O . ALA A 1 94 ? 17.546 -7.396 -18.459 1.00 92.50 94 ALA A O 1
ATOM 705 N N . GLY A 1 95 ? 15.533 -8.289 -17.973 1.00 89.69 95 GLY A N 1
ATOM 706 C CA . GLY A 1 95 ? 15.652 -8.232 -16.511 1.00 89.69 95 GLY A CA 1
ATOM 707 C C . GLY A 1 95 ? 14.601 -7.345 -15.848 1.00 89.69 95 GLY A C 1
ATOM 708 O O . GLY A 1 95 ? 14.419 -7.459 -14.641 1.00 89.69 95 GLY A O 1
ATOM 709 N N . GLU A 1 96 ? 13.886 -6.544 -16.632 1.00 95.06 96 GLU A N 1
ATOM 710 C CA . GLU A 1 96 ? 12.799 -5.681 -16.175 1.00 95.06 96 GLU A CA 1
ATOM 711 C C . GLU A 1 96 ? 11.451 -6.399 -16.287 1.00 95.06 96 GLU A C 1
ATOM 713 O O . GLU A 1 96 ? 11.246 -7.262 -17.151 1.00 95.06 96 GLU A O 1
ATOM 718 N N . GLN A 1 97 ? 10.526 -6.069 -15.389 1.00 96.12 97 GLN A N 1
ATOM 719 C CA . GLN A 1 97 ? 9.146 -6.561 -15.430 1.00 96.12 97 GLN A CA 1
ATOM 720 C C . GLN A 1 97 ? 8.231 -5.598 -16.200 1.00 96.12 97 GLN A C 1
ATOM 722 O O . GLN A 1 97 ? 7.279 -6.029 -16.856 1.00 96.12 97 GLN A O 1
ATOM 727 N N . CYS A 1 98 ? 8.565 -4.313 -16.154 1.00 96.19 98 CYS A N 1
ATOM 728 C CA . CYS A 1 98 ? 7.900 -3.186 -16.793 1.00 96.19 98 CYS A CA 1
ATOM 729 C C . CYS A 1 98 ? 8.926 -2.058 -16.994 1.00 96.19 98 CYS A C 1
ATOM 731 O O . CYS A 1 98 ? 9.982 -2.084 -16.374 1.00 96.19 98 CYS A O 1
ATOM 733 N N . ASP A 1 99 ? 8.609 -1.083 -17.846 1.00 96.56 99 ASP A N 1
ATOM 734 C CA . ASP A 1 99 ? 9.340 0.183 -17.926 1.00 96.56 99 ASP A CA 1
ATOM 735 C C . ASP A 1 99 ? 8.399 1.247 -18.504 1.00 96.56 99 ASP A C 1
ATOM 737 O O . ASP A 1 99 ? 8.178 1.328 -19.716 1.00 96.56 99 ASP A O 1
ATOM 741 N N . ASP A 1 100 ? 7.809 2.039 -17.611 1.00 96.06 100 ASP A N 1
ATOM 742 C CA . ASP A 1 100 ? 6.918 3.148 -17.961 1.00 96.06 100 ASP A CA 1
ATOM 743 C C . ASP A 1 100 ? 7.645 4.509 -17.932 1.00 96.06 100 ASP A C 1
ATOM 745 O O . ASP A 1 100 ? 7.010 5.565 -17.867 1.00 96.06 100 ASP A O 1
ATOM 749 N N . ALA A 1 101 ? 8.981 4.494 -18.024 1.00 94.25 101 ALA A N 1
ATOM 750 C CA . ALA A 1 101 ? 9.863 5.646 -17.851 1.00 94.25 101 ALA A CA 1
ATOM 751 C C . ALA A 1 101 ? 9.797 6.291 -16.445 1.00 94.25 101 ALA A C 1
ATOM 753 O O . ALA A 1 101 ? 9.882 7.518 -16.311 1.00 94.25 101 ALA A O 1
ATOM 754 N N . GLY A 1 102 ? 9.655 5.453 -15.409 1.00 91.75 102 GLY A N 1
ATOM 755 C CA . GLY A 1 102 ? 9.564 5.807 -13.983 1.00 91.75 102 GLY A CA 1
ATOM 756 C C . GLY A 1 102 ? 8.363 5.154 -13.287 1.00 91.75 102 GLY A C 1
ATOM 757 O O . GLY A 1 102 ? 7.664 4.350 -13.910 1.00 91.75 102 GLY A O 1
ATOM 758 N N . GLU A 1 103 ? 8.108 5.528 -12.025 1.00 94.88 103 GLU A N 1
ATOM 759 C CA . GLU A 1 103 ? 6.923 5.075 -11.280 1.00 94.88 103 GLU A CA 1
ATOM 760 C C . GLU A 1 103 ? 5.618 5.376 -12.027 1.00 94.88 103 GLU A C 1
ATOM 762 O O . GLU A 1 103 ? 5.395 6.461 -12.584 1.00 94.88 103 GLU A O 1
ATOM 767 N N . SER A 1 104 ? 4.745 4.378 -12.042 1.00 95.56 104 SER A N 1
ATOM 768 C CA . SER A 1 104 ? 3.456 4.407 -12.709 1.00 95.56 104 SER A CA 1
ATOM 769 C C . SER A 1 104 ? 2.436 3.579 -11.925 1.00 95.56 104 SER A C 1
ATOM 771 O O . SER A 1 104 ? 2.743 2.924 -10.937 1.00 95.56 104 SER A O 1
ATOM 773 N N . ALA A 1 105 ? 1.189 3.546 -12.400 1.00 95.81 105 ALA A N 1
ATOM 774 C CA . ALA A 1 105 ? 0.169 2.674 -11.817 1.00 95.81 105 ALA A CA 1
ATOM 775 C C . ALA A 1 105 ? 0.492 1.168 -11.921 1.00 95.81 105 ALA A C 1
ATOM 777 O O . ALA A 1 105 ? -0.216 0.352 -11.339 1.00 95.81 105 ALA A O 1
ATOM 778 N N . THR A 1 106 ? 1.493 0.788 -12.715 1.00 96.12 106 THR A N 1
ATOM 779 C CA . THR A 1 106 ? 1.853 -0.607 -12.987 1.00 96.12 106 THR A CA 1
ATOM 780 C C . THR A 1 106 ? 3.335 -0.911 -12.809 1.00 96.12 106 THR A C 1
ATOM 782 O O . THR A 1 106 ? 3.713 -2.073 -12.957 1.00 96.12 106 THR A O 1
ATOM 785 N N . CYS A 1 107 ? 4.166 0.090 -12.522 1.00 97.38 107 CYS A N 1
ATOM 786 C CA . CYS A 1 107 ? 5.614 -0.055 -12.516 1.00 97.38 107 CYS A CA 1
ATOM 787 C C . CYS A 1 107 ? 6.257 0.762 -11.400 1.00 97.38 107 CYS A C 1
ATOM 789 O O . CYS A 1 107 ? 5.921 1.933 -11.243 1.00 97.38 107 CYS A O 1
ATOM 791 N N . ASP A 1 108 ? 7.194 0.154 -10.681 1.00 96.00 108 ASP A N 1
ATOM 792 C CA . ASP A 1 108 ? 8.043 0.821 -9.699 1.00 96.00 108 ASP A CA 1
ATOM 793 C C . ASP A 1 108 ? 9.221 1.546 -10.372 1.00 96.00 108 ASP A C 1
ATOM 795 O O . ASP A 1 108 ? 9.592 1.274 -11.518 1.00 9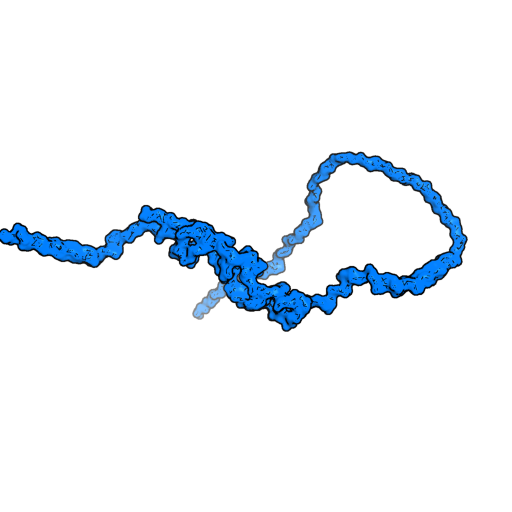6.00 108 ASP A O 1
ATOM 799 N N . ASP A 1 109 ? 9.888 2.421 -9.616 1.00 93.38 109 ASP A N 1
ATOM 800 C CA . ASP A 1 109 ? 11.105 3.124 -10.053 1.00 93.38 109 ASP A CA 1
ATOM 801 C C . ASP A 1 109 ? 12.315 2.194 -10.299 1.00 93.38 109 ASP A C 1
ATOM 803 O O . ASP A 1 109 ? 13.313 2.625 -10.882 1.00 93.38 109 ASP A O 1
ATOM 807 N N . ASP A 1 110 ? 12.269 0.940 -9.839 1.00 93.00 110 ASP A N 1
ATOM 808 C CA . ASP A 1 110 ? 13.293 -0.085 -10.082 1.00 93.00 110 ASP A CA 1
ATOM 809 C C . ASP A 1 110 ? 12.854 -1.161 -11.094 1.00 93.00 110 ASP A C 1
ATOM 811 O O . ASP A 1 110 ? 13.542 -2.175 -11.264 1.00 93.00 110 ASP A O 1
ATOM 815 N N . CYS A 1 111 ? 11.763 -0.898 -11.824 1.00 95.44 111 CYS A N 1
ATOM 816 C CA . CYS A 1 111 ? 11.240 -1.730 -12.905 1.00 95.44 111 CYS A CA 1
ATOM 817 C C . CYS A 1 111 ? 10.745 -3.114 -12.460 1.00 95.44 111 CYS A C 1
ATOM 819 O O . CYS A 1 111 ? 10.719 -4.072 -13.253 1.00 95.44 111 CYS A O 1
ATOM 821 N N . THR A 1 112 ? 10.316 -3.223 -11.200 1.00 96.25 112 THR A N 1
ATOM 822 C CA . THR A 1 112 ? 9.373 -4.252 -10.756 1.00 96.25 112 THR A CA 1
ATOM 823 C C . THR A 1 112 ? 7.929 -3.796 -10.933 1.00 96.25 112 THR A C 1
ATOM 825 O O . THR A 1 112 ? 7.648 -2.626 -11.187 1.00 96.25 112 THR A O 1
ATOM 828 N N . PHE A 1 113 ? 6.995 -4.746 -10.918 1.00 96.69 113 PHE A N 1
ATOM 829 C CA . PHE A 1 113 ? 5.580 -4.400 -10.936 1.00 96.69 113 PHE A CA 1
ATOM 830 C C . PHE A 1 113 ? 5.173 -3.741 -9.625 1.00 96.69 113 PHE A C 1
ATOM 832 O O . PHE A 1 113 ? 5.375 -4.354 -8.584 1.00 96.69 113 PHE A O 1
ATOM 839 N N . ALA A 1 114 ? 4.448 -2.627 -9.732 1.00 96.69 114 ALA A N 1
ATOM 840 C CA . ALA A 1 114 ? 3.787 -1.986 -8.604 1.00 96.69 114 ALA A CA 1
ATOM 841 C C . ALA A 1 114 ? 2.808 -2.963 -7.928 1.00 96.69 114 ALA A C 1
ATOM 843 O O . ALA A 1 114 ? 1.745 -3.277 -8.493 1.00 96.69 114 ALA A O 1
ATOM 844 N N . VAL A 1 115 ? 3.168 -3.482 -6.753 1.00 96.62 115 VAL A N 1
ATOM 845 C CA . VAL A 1 115 ? 2.377 -4.482 -6.029 1.00 96.62 115 VAL A CA 1
ATOM 846 C C . VAL A 1 115 ? 2.324 -4.168 -4.541 1.00 96.62 115 VAL A C 1
ATOM 848 O O . VAL A 1 115 ? 3.320 -4.253 -3.842 1.00 96.62 115 VAL A O 1
ATOM 851 N N . CYS A 1 116 ? 1.105 -4.026 -4.027 1.00 97.38 116 CYS A N 1
ATOM 852 C CA . CYS A 1 116 ? 0.874 -3.926 -2.594 1.00 97.38 116 CYS A CA 1
ATOM 853 C C . CYS A 1 116 ? 1.583 -5.022 -1.778 1.00 97.38 116 CYS A C 1
ATOM 855 O O . CYS A 1 116 ? 1.350 -6.225 -1.971 1.00 97.38 116 CYS A O 1
ATOM 857 N N . GLY A 1 117 ? 2.398 -4.587 -0.825 1.00 96.62 117 GLY A N 1
ATOM 858 C CA . GLY A 1 117 ? 3.197 -5.411 0.065 1.00 96.62 117 GLY A CA 1
ATOM 859 C C . GLY A 1 117 ? 4.599 -5.722 -0.453 1.00 96.62 117 GLY A C 1
ATOM 860 O O . GLY A 1 117 ? 5.190 -6.710 -0.008 1.00 96.62 117 GLY A O 1
ATOM 861 N N . ASP A 1 118 ? 5.138 -4.944 -1.389 1.00 96.50 118 ASP A N 1
ATOM 862 C CA . ASP A 1 118 ? 6.500 -5.105 -1.918 1.00 96.50 118 ASP A CA 1
ATOM 863 C C . ASP A 1 118 ? 7.532 -4.158 -1.275 1.00 96.50 118 ASP A C 1
ATOM 865 O O . ASP A 1 118 ? 8.722 -4.234 -1.584 1.00 96.50 118 ASP A O 1
ATOM 869 N N . SER A 1 119 ? 7.121 -3.379 -0.269 1.00 95.75 119 SER A N 1
ATOM 870 C CA . SER A 1 119 ? 7.900 -2.336 0.422 1.00 95.75 119 SER A CA 1
ATOM 871 C C . SER A 1 119 ? 8.091 -1.046 -0.380 1.00 95.75 119 SER A C 1
ATOM 873 O O . SER A 1 119 ? 8.855 -0.175 0.060 1.00 95.75 119 SER A O 1
ATOM 875 N N . THR A 1 120 ? 7.398 -0.893 -1.506 1.00 95.75 120 THR A N 1
ATOM 876 C CA . THR A 1 120 ? 7.396 0.305 -2.343 1.00 95.75 120 THR A CA 1
ATOM 877 C C . THR A 1 120 ? 6.005 0.927 -2.339 1.00 95.75 120 THR A C 1
ATOM 879 O O . THR A 1 120 ? 5.009 0.282 -2.619 1.00 95.75 120 THR A O 1
ATOM 882 N N . LEU A 1 121 ? 5.917 2.219 -2.010 1.00 96.19 121 LEU A N 1
ATOM 883 C CA . LEU A 1 121 ? 4.636 2.925 -2.021 1.00 96.19 121 LEU A CA 1
ATOM 884 C C . LEU A 1 121 ? 4.292 3.394 -3.441 1.00 96.19 121 LEU A C 1
ATOM 886 O O . LEU A 1 121 ? 4.845 4.399 -3.900 1.00 96.19 121 LEU A O 1
ATOM 890 N N . ASN A 1 122 ? 3.312 2.752 -4.074 1.00 96.50 122 ASN A N 1
ATOM 891 C CA . ASN A 1 122 ? 2.861 3.075 -5.428 1.00 96.50 122 ASN A CA 1
ATOM 892 C C . ASN A 1 122 ? 1.645 4.008 -5.429 1.00 96.50 122 ASN A C 1
ATOM 894 O O . ASN A 1 122 ? 0.488 3.616 -5.635 1.00 96.50 122 ASN A O 1
ATOM 898 N N . VAL A 1 123 ? 1.905 5.300 -5.217 1.00 95.25 123 VAL A N 1
ATOM 899 C CA . VAL A 1 123 ? 0.858 6.337 -5.169 1.00 95.25 123 VAL A CA 1
ATOM 900 C C . VAL A 1 123 ? 0.100 6.459 -6.491 1.00 95.25 123 VAL A C 1
ATOM 902 O O . VAL A 1 123 ? -1.098 6.759 -6.475 1.00 95.25 123 VAL A O 1
ATOM 905 N N . SER A 1 124 ? 0.752 6.211 -7.632 1.00 95.81 124 SER A N 1
ATOM 906 C CA . SER A 1 124 ? 0.092 6.228 -8.943 1.00 95.81 124 SER A CA 1
ATOM 907 C C . SER A 1 124 ? -0.827 5.020 -9.153 1.00 95.81 124 SER A C 1
ATOM 909 O O . SER A 1 124 ? -1.796 5.126 -9.909 1.00 95.81 124 SER A O 1
ATOM 911 N N . SER A 1 125 ? -0.577 3.905 -8.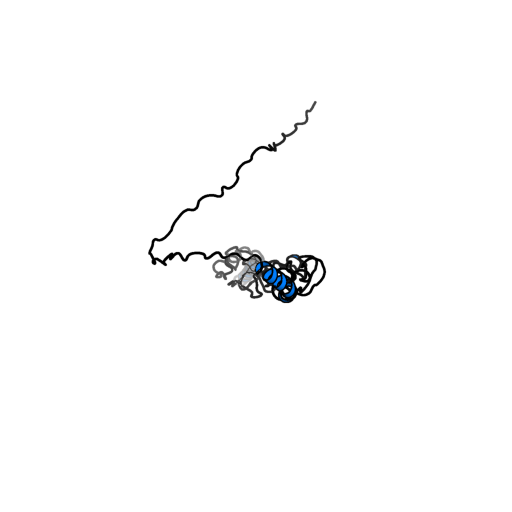455 1.00 95.25 125 SER A N 1
ATOM 912 C CA . SER A 1 125 ? -1.452 2.718 -8.413 1.00 95.25 125 SER A CA 1
ATOM 913 C C . SER A 1 125 ? -2.638 2.892 -7.448 1.00 95.25 125 SER A C 1
ATOM 915 O O . SER A 1 125 ? -3.647 2.189 -7.536 1.00 95.25 125 SER A O 1
ATOM 917 N N . GLY A 1 126 ? -2.579 3.909 -6.582 1.00 95.31 126 GLY A N 1
ATOM 918 C CA . GLY A 1 126 ? -3.621 4.231 -5.606 1.00 95.31 126 GLY A CA 1
ATOM 919 C C . GLY A 1 126 ? -3.358 3.675 -4.209 1.00 95.31 126 GLY A C 1
ATOM 920 O O . GLY A 1 126 ? -4.266 3.689 -3.376 1.00 95.31 126 GLY A O 1
ATOM 921 N N . GLU A 1 127 ? -2.138 3.215 -3.942 1.00 97.50 127 GLU A N 1
ATOM 922 C CA . GLU A 1 127 ? -1.719 2.783 -2.614 1.00 97.50 127 GLU A CA 1
ATOM 923 C C . GLU A 1 127 ? -1.592 3.981 -1.671 1.00 97.50 127 GLU A C 1
ATOM 925 O O . GLU A 1 127 ? -1.114 5.060 -2.034 1.00 97.50 127 GLU A O 1
ATOM 930 N N . LEU A 1 128 ? -2.053 3.796 -0.437 1.00 96.62 128 LEU A N 1
ATOM 931 C CA . LEU A 1 128 ? -2.005 4.815 0.613 1.00 96.62 128 LEU A CA 1
ATOM 932 C C . LEU A 1 128 ? -0.991 4.467 1.711 1.00 96.62 128 LEU A C 1
ATOM 934 O O . LEU A 1 128 ? -0.613 5.335 2.500 1.00 96.62 128 LEU A O 1
ATOM 938 N N . CYS A 1 129 ? -0.570 3.208 1.761 1.00 96.56 129 CYS A N 1
ATOM 939 C CA . CYS A 1 129 ? 0.485 2.662 2.599 1.00 96.56 129 CYS A CA 1
ATOM 940 C C . CYS A 1 129 ? 1.103 1.456 1.885 1.00 96.56 129 CYS A C 1
ATOM 942 O O . CYS A 1 129 ? 0.484 0.913 0.976 1.00 96.56 129 CYS A O 1
ATOM 944 N N . ASP A 1 130 ? 2.280 1.042 2.345 1.00 97.38 130 ASP A N 1
ATOM 945 C CA . ASP A 1 130 ? 2.880 -0.260 2.064 1.00 97.38 130 ASP A CA 1
ATOM 946 C C . ASP A 1 130 ? 3.764 -0.620 3.271 1.00 97.38 130 ASP A C 1
ATOM 948 O O . ASP A 1 130 ? 4.603 0.189 3.684 1.00 97.38 130 ASP A O 1
ATOM 952 N N . ASP A 1 131 ? 3.534 -1.774 3.900 1.00 96.12 131 ASP A N 1
ATOM 953 C CA . ASP A 1 131 ? 4.324 -2.258 5.043 1.00 96.12 131 ASP A CA 1
ATOM 954 C C . ASP A 1 131 ? 5.205 -3.475 4.703 1.00 96.12 131 ASP A C 1
ATOM 956 O O . ASP A 1 131 ? 5.762 -4.134 5.588 1.00 96.12 131 ASP A O 1
ATOM 960 N N . GLY A 1 132 ? 5.381 -3.748 3.410 1.00 96.62 132 GLY A N 1
ATOM 961 C CA . GLY A 1 132 ? 6.219 -4.819 2.893 1.00 96.62 132 GLY A CA 1
ATOM 962 C C . GLY A 1 132 ? 5.584 -6.200 2.937 1.00 96.62 132 GLY A C 1
ATOM 963 O O . GLY A 1 132 ? 6.303 -7.193 2.774 1.00 96.62 132 GLY A O 1
ATOM 964 N N . ASN A 1 133 ? 4.272 -6.295 3.187 1.00 96.31 133 ASN A N 1
ATOM 965 C CA . ASN A 1 133 ? 3.528 -7.533 3.018 1.00 96.31 133 ASN A CA 1
ATOM 966 C C . ASN A 1 133 ? 2.010 -7.306 2.810 1.00 96.31 133 ASN A C 1
ATOM 968 O O . ASN A 1 133 ? 1.552 -6.194 2.607 1.00 96.31 133 ASN A O 1
ATOM 972 N N . THR A 1 134 ? 1.232 -8.394 2.766 1.00 95.44 134 THR A N 1
ATOM 973 C CA . THR A 1 134 ? -0.240 -8.361 2.586 1.00 95.44 134 THR A CA 1
ATOM 974 C C . THR A 1 134 ? -0.986 -8.998 3.758 1.00 95.44 134 THR A C 1
ATOM 976 O O . THR A 1 134 ? -2.160 -9.366 3.649 1.00 95.44 134 THR A O 1
ATOM 979 N N . THR A 1 135 ? -0.296 -9.203 4.879 1.00 93.94 135 THR A N 1
ATOM 980 C CA . THR A 1 135 ? -0.965 -9.486 6.150 1.00 93.94 135 THR A CA 1
ATOM 981 C C . THR A 1 135 ? -1.730 -8.226 6.543 1.00 93.94 135 THR A C 1
ATOM 983 O O . THR A 1 135 ? -1.387 -7.140 6.110 1.00 93.94 135 THR A O 1
ATOM 986 N N . GLY A 1 136 ? -2.853 -8.398 7.233 1.00 92.00 136 GLY A N 1
ATOM 987 C CA . GLY A 1 136 ? -3.554 -7.270 7.837 1.00 92.00 136 GLY A CA 1
ATOM 988 C C . GLY A 1 136 ? -3.340 -7.283 9.341 1.00 92.00 136 GLY A C 1
ATOM 989 O O . GLY A 1 136 ? -3.048 -8.333 9.934 1.00 92.00 136 GLY A O 1
ATOM 990 N N . GLY A 1 137 ? -3.568 -6.144 9.972 1.00 89.81 137 GLY A N 1
ATOM 991 C CA . GLY A 1 137 ? -3.345 -5.937 11.393 1.00 89.81 137 GLY A CA 1
ATOM 992 C C . GLY A 1 137 ? -1.896 -5.601 11.751 1.00 89.81 137 GLY A C 1
ATOM 993 O O . GLY A 1 137 ? -1.509 -5.783 12.909 1.00 89.81 137 GLY A O 1
ATOM 994 N N . ASP A 1 138 ? -1.091 -5.147 10.794 1.00 92.12 138 ASP A N 1
ATOM 995 C CA . ASP A 1 138 ? 0.305 -4.724 10.960 1.00 92.12 138 ASP A CA 1
ATOM 996 C C . ASP A 1 138 ? 0.604 -3.313 10.431 1.00 92.12 138 ASP A C 1
ATOM 998 O O . ASP A 1 138 ? 1.722 -2.818 10.604 1.00 92.12 138 ASP A O 1
ATOM 1002 N N . GLY A 1 139 ? -0.427 -2.595 9.977 1.00 91.94 139 GLY A N 1
ATOM 1003 C CA . GLY A 1 139 ? -0.375 -1.160 9.689 1.00 91.94 139 GLY A CA 1
ATOM 1004 C C . GLY A 1 139 ? -0.772 -0.818 8.260 1.00 91.94 139 GLY A C 1
ATOM 1005 O O . GLY A 1 139 ? -1.136 0.333 7.989 1.00 91.94 139 GLY A O 1
ATOM 1006 N N . CYS A 1 140 ? -0.752 -1.797 7.362 1.00 96.19 140 CYS A N 1
ATOM 1007 C CA . CYS A 1 140 ? -1.262 -1.664 6.015 1.00 96.19 140 CYS A CA 1
ATOM 1008 C C . CYS A 1 140 ? -2.050 -2.909 5.619 1.00 96.19 140 CYS A C 1
ATOM 1010 O O . CYS A 1 140 ? -1.580 -4.030 5.749 1.00 96.19 140 CYS A O 1
ATOM 1012 N N . SER A 1 141 ? -3.267 -2.718 5.117 1.00 94.50 141 SER A N 1
ATOM 1013 C CA . SER A 1 141 ? -4.094 -3.853 4.722 1.00 94.50 141 SER A CA 1
ATOM 1014 C C . SER A 1 141 ? -3.578 -4.502 3.436 1.00 94.50 141 SER A C 1
ATOM 1016 O O . SER A 1 141 ? -2.894 -3.877 2.628 1.00 94.50 141 SER A O 1
ATOM 1018 N N . ALA A 1 142 ? -4.059 -5.710 3.135 1.00 94.38 142 ALA A N 1
ATOM 1019 C CA . ALA A 1 142 ? -3.844 -6.365 1.838 1.00 94.38 142 ALA A CA 1
ATOM 1020 C C . ALA A 1 142 ? -4.366 -5.568 0.617 1.00 94.38 142 ALA A C 1
ATOM 1022 O O . ALA A 1 142 ? -4.148 -5.973 -0.524 1.00 94.38 142 ALA A O 1
ATOM 1023 N N . ALA A 1 143 ? -5.122 -4.488 0.844 1.00 93.69 143 ALA A N 1
ATOM 1024 C CA . ALA A 1 143 ? -5.603 -3.564 -0.180 1.00 93.69 143 ALA A CA 1
ATOM 1025 C C . ALA A 1 143 ? -4.824 -2.234 -0.192 1.00 93.69 143 ALA A C 1
ATOM 1027 O O . ALA A 1 143 ? -5.284 -1.273 -0.808 1.00 93.69 143 ALA A O 1
ATOM 1028 N N . CYS A 1 144 ? -3.687 -2.165 0.505 1.00 96.62 144 CYS A N 1
ATOM 1029 C CA . CYS A 1 144 ? -2.842 -0.983 0.659 1.00 96.62 144 CYS A CA 1
ATOM 1030 C C . CYS A 1 144 ? -3.588 0.245 1.189 1.00 96.62 144 CYS A C 1
ATOM 1032 O O . CYS A 1 144 ? -3.377 1.391 0.770 1.00 96.62 144 CYS A O 1
ATOM 1034 N N . THR A 1 145 ? -4.489 -0.011 2.139 1.00 95.19 145 THR A N 1
ATOM 1035 C CA . THR A 1 145 ? -5.185 1.021 2.904 1.00 95.19 145 THR A CA 1
ATOM 1036 C C . THR A 1 145 ? -4.624 1.080 4.319 1.00 95.19 145 THR A C 1
ATOM 1038 O O . THR A 1 145 ? -4.421 0.018 4.911 1.00 95.19 145 THR A O 1
ATOM 1041 N N . PRO A 1 146 ? -4.401 2.279 4.891 1.00 94.56 146 PRO A N 1
ATOM 1042 C CA . PRO A 1 146 ? -3.812 2.393 6.213 1.00 94.56 146 PRO A CA 1
ATOM 1043 C C . PRO A 1 146 ? -4.771 1.828 7.248 1.00 94.56 146 PRO A C 1
ATOM 1045 O O . PRO A 1 146 ? -5.954 2.178 7.253 1.00 94.56 146 PRO A O 1
ATOM 1048 N N . GLU A 1 147 ? -4.232 1.002 8.127 1.00 93.62 147 GLU A N 1
ATOM 1049 C CA . GLU A 1 147 ? -4.968 0.408 9.231 1.00 93.62 147 GLU A CA 1
ATOM 1050 C C . GLU A 1 147 ? -4.713 1.248 10.481 1.00 93.62 147 GLU A C 1
ATOM 1052 O O . GLU A 1 147 ? -3.559 1.479 10.857 1.00 93.62 147 GLU A O 1
ATOM 1057 N N . PHE A 1 148 ? -5.767 1.776 11.102 1.00 92.56 148 PHE A N 1
ATOM 1058 C CA . PHE A 1 148 ? -5.632 2.563 12.326 1.00 92.56 148 PHE A CA 1
ATOM 1059 C C . PHE A 1 148 ? -6.963 2.769 13.038 1.00 92.56 148 PHE A C 1
ATOM 1061 O O . PHE A 1 148 ? -7.989 3.024 12.415 1.00 92.56 148 PHE A O 1
ATOM 1068 N N . CYS A 1 149 ? -6.868 2.849 14.362 1.00 93.62 149 CYS A N 1
ATOM 1069 C CA . CYS A 1 149 ? -8.015 3.087 15.216 1.00 93.62 149 CYS A CA 1
ATOM 1070 C C . CYS A 1 149 ? -8.660 4.453 14.970 1.00 93.62 149 CYS A C 1
ATOM 1072 O O . CYS A 1 149 ? -8.006 5.497 15.107 1.00 93.62 149 CYS A O 1
ATOM 1074 N N . GLY A 1 150 ? -9.961 4.436 14.707 1.00 93.44 150 GLY A N 1
ATOM 1075 C CA . GLY A 1 150 ? -10.808 5.594 14.459 1.00 93.44 150 GLY A CA 1
ATOM 1076 C C . GLY A 1 150 ? -11.100 5.829 12.976 1.00 93.44 150 GLY A C 1
ATOM 1077 O O . GLY A 1 150 ? -11.521 6.930 12.615 1.00 93.44 150 GLY A O 1
ATOM 1078 N N . ASN A 1 151 ? -10.867 4.846 12.104 1.00 92.62 151 ASN A N 1
ATOM 1079 C CA . ASN A 1 151 ? -11.172 4.936 10.671 1.00 92.62 151 ASN A CA 1
ATOM 1080 C C . ASN A 1 151 ? -12.557 4.353 10.312 1.00 92.62 151 ASN A C 1
ATOM 1082 O O . ASN A 1 151 ? -13.019 4.497 9.175 1.00 92.62 151 ASN A O 1
ATOM 1086 N N . GLY A 1 152 ? -13.250 3.757 11.284 1.00 92.38 152 GLY A N 1
ATOM 1087 C CA . GLY A 1 152 ? -14.571 3.143 11.154 1.00 92.38 152 GLY A CA 1
ATOM 1088 C C . GLY A 1 152 ? -14.543 1.693 10.670 1.00 92.38 152 GLY A C 1
ATOM 1089 O O . GLY A 1 152 ? -15.599 1.153 10.322 1.00 92.38 152 GLY A O 1
ATOM 1090 N N . VAL A 1 153 ? -13.370 1.070 10.608 1.00 91.25 153 VAL A N 1
ATOM 1091 C CA . VAL A 1 153 ? -13.146 -0.303 10.155 1.00 91.25 153 VAL A CA 1
ATOM 1092 C C . VAL A 1 153 ? -12.358 -1.036 11.235 1.00 91.25 153 VAL A C 1
ATOM 1094 O O . VAL A 1 153 ? -11.477 -0.475 11.855 1.00 91.25 153 VAL A O 1
ATOM 1097 N N . VAL A 1 154 ? -12.705 -2.297 11.495 1.00 92.06 154 VAL A N 1
ATOM 1098 C CA . VAL A 1 154 ? -11.952 -3.124 12.448 1.00 92.06 154 VAL A CA 1
ATOM 1099 C C . VAL A 1 154 ? -10.854 -3.850 11.674 1.00 92.06 154 VAL A C 1
ATOM 1101 O O . VAL A 1 154 ? -11.129 -4.879 11.049 1.00 92.06 154 VAL A O 1
ATOM 1104 N N . ASP A 1 155 ? -9.633 -3.320 11.715 1.00 88.62 155 ASP A N 1
ATOM 1105 C CA . ASP A 1 155 ? -8.526 -3.710 10.823 1.00 88.62 155 ASP A CA 1
ATOM 1106 C C . ASP A 1 155 ? -7.625 -4.826 11.382 1.00 88.62 155 ASP A C 1
ATOM 1108 O O . ASP A 1 155 ? -6.659 -5.254 10.763 1.00 88.62 155 ASP A O 1
ATOM 1112 N N . GLY A 1 156 ? -7.928 -5.363 12.566 1.00 82.56 156 GLY A N 1
ATOM 1113 C CA . GLY A 1 156 ? -7.178 -6.496 13.121 1.00 82.56 156 GLY A CA 1
ATOM 1114 C C . GLY A 1 156 ? -5.852 -6.133 13.801 1.00 82.56 156 GLY A C 1
ATOM 1115 O O . GLY A 1 156 ? -5.213 -7.033 14.349 1.00 82.56 156 GLY A O 1
ATOM 1116 N N . LEU A 1 157 ? -5.507 -4.839 13.912 1.00 83.25 157 LEU A N 1
ATOM 1117 C CA . LEU A 1 157 ? -4.404 -4.266 14.720 1.00 83.25 157 LEU A CA 1
ATOM 1118 C C . LEU A 1 157 ? -4.558 -4.477 16.250 1.00 83.25 157 LEU A C 1
ATOM 1120 O O . LEU A 1 157 ? -4.026 -3.733 17.073 1.00 83.25 157 LEU A O 1
ATOM 1124 N N . GLY A 1 158 ? -5.316 -5.492 16.671 1.00 85.00 158 GLY A N 1
ATOM 1125 C CA . GLY A 1 158 ? -5.768 -5.676 18.052 1.00 85.00 158 GLY A CA 1
ATOM 1126 C C . GLY A 1 158 ? -7.045 -4.902 18.394 1.00 85.00 158 GLY A C 1
ATOM 1127 O O . GLY A 1 158 ? -7.428 -4.840 19.564 1.00 85.00 158 GLY A O 1
ATOM 1128 N N . GLU A 1 159 ? -7.713 -4.344 17.388 1.00 93.12 159 GLU A N 1
ATOM 1129 C CA . GLU A 1 159 ? -8.995 -3.656 17.517 1.00 93.12 159 GLU A CA 1
ATOM 1130 C C . GLU A 1 159 ? -10.132 -4.647 17.807 1.00 93.12 159 GLU A C 1
ATOM 1132 O O . GLU A 1 159 ? -10.261 -5.694 17.170 1.00 93.12 159 GLU A O 1
ATOM 1137 N N . GLN A 1 160 ? -10.971 -4.320 18.789 1.00 93.19 160 GLN A N 1
ATOM 1138 C CA . GLN A 1 160 ? -12.205 -5.045 19.118 1.00 93.19 160 GLN A CA 1
ATOM 1139 C C . GLN A 1 160 ? -13.457 -4.318 18.606 1.00 93.19 160 GLN A C 1
ATOM 1141 O O . GLN A 1 160 ? -14.533 -4.916 18.523 1.00 93.19 160 GLN A O 1
ATOM 1146 N N . CYS A 1 161 ? -13.320 -3.029 18.305 1.00 93.19 161 CYS A N 1
ATOM 1147 C CA . CYS A 1 161 ? -14.324 -2.129 17.756 1.00 93.19 161 CYS A CA 1
ATOM 1148 C C . CYS A 1 161 ? -13.619 -0.996 16.999 1.00 93.19 161 CYS A C 1
ATOM 1150 O O . CYS A 1 161 ? -12.432 -0.783 17.210 1.00 93.19 161 CYS A O 1
ATOM 1152 N N . ASP A 1 162 ? -14.367 -0.264 16.176 1.00 94.25 162 ASP A N 1
ATOM 1153 C CA . ASP A 1 162 ? -13.987 1.048 15.648 1.00 94.25 162 ASP A CA 1
ATOM 1154 C C . ASP A 1 162 ? -15.290 1.808 15.334 1.00 94.25 162 ASP A C 1
ATOM 1156 O O . ASP A 1 162 ? -16.136 1.312 14.582 1.00 94.25 162 ASP A O 1
ATOM 1160 N N . ASP A 1 163 ? -15.513 2.963 15.966 1.00 93.44 163 ASP A N 1
ATOM 1161 C CA . ASP A 1 163 ? -16.702 3.807 15.766 1.00 93.44 163 ASP A CA 1
ATOM 1162 C C . ASP A 1 163 ? -16.424 5.073 14.934 1.00 93.44 163 ASP A C 1
ATOM 1164 O O . ASP A 1 163 ? -17.234 6.007 14.887 1.00 93.44 163 ASP A O 1
ATOM 1168 N N . GLY A 1 164 ? -15.305 5.083 14.209 1.00 94.19 164 GLY A N 1
ATOM 1169 C CA . GLY A 1 164 ? -14.909 6.143 13.289 1.00 94.19 164 GLY A CA 1
ATOM 1170 C C . GLY A 1 164 ? -14.284 7.353 13.968 1.00 94.19 164 GLY A C 1
ATOM 1171 O O . GLY A 1 164 ? -14.210 8.418 13.348 1.00 94.19 164 GLY A O 1
ATOM 1172 N N . ASN A 1 165 ? -13.894 7.234 15.241 1.00 94.19 165 ASN A N 1
ATOM 1173 C CA . ASN A 1 165 ? -13.146 8.259 15.954 1.00 94.19 165 ASN A CA 1
ATOM 1174 C C . ASN A 1 165 ? -12.364 7.679 17.163 1.00 94.19 165 ASN A C 1
ATOM 1176 O O . ASN A 1 165 ? -12.357 6.477 17.383 1.00 94.19 165 ASN A O 1
ATOM 1180 N N . ASN A 1 166 ? -11.650 8.525 17.921 1.00 93.88 166 ASN A N 1
ATOM 1181 C CA . ASN A 1 166 ? -10.887 8.124 19.122 1.00 93.88 166 ASN A CA 1
ATOM 1182 C C . ASN A 1 166 ? -11.429 8.788 20.403 1.00 93.88 166 ASN A C 1
ATOM 1184 O O . ASN A 1 166 ? -10.670 9.102 21.329 1.00 93.88 166 ASN A O 1
ATOM 1188 N N . THR A 1 167 ? -12.715 9.127 20.428 1.00 92.81 167 THR A N 1
ATOM 1189 C CA . THR A 1 167 ? -13.386 9.621 21.633 1.00 92.81 167 THR A CA 1
ATOM 1190 C C . THR A 1 167 ? -13.601 8.438 22.568 1.00 92.81 167 THR A C 1
ATOM 1192 O O . THR A 1 167 ? -13.693 7.305 22.137 1.00 92.81 167 THR A O 1
ATOM 1195 N N . ASN A 1 168 ? -13.584 8.693 23.875 1.00 91.50 168 ASN A N 1
ATOM 1196 C CA . ASN A 1 168 ? -13.992 7.682 24.843 1.00 91.50 168 ASN A CA 1
ATOM 1197 C C . ASN A 1 168 ? -15.448 7.947 25.228 1.00 91.50 168 ASN A C 1
ATOM 1199 O O . ASN A 1 168 ? -15.853 9.105 25.391 1.00 91.50 168 ASN A O 1
ATOM 1203 N N . GLY A 1 169 ? -16.194 6.899 25.532 1.00 87.94 169 GLY A N 1
ATOM 1204 C CA . GLY A 1 169 ? -17.575 6.973 25.982 1.00 87.94 169 GLY A CA 1
ATOM 1205 C C . GLY A 1 169 ? -18.604 6.877 24.861 1.00 87.94 169 GLY A C 1
ATOM 1206 O O . GLY A 1 169 ? -19.767 7.146 25.129 1.00 87.94 169 GLY A O 1
ATOM 1207 N N . ASP A 1 170 ? -18.257 6.550 23.622 1.00 88.06 170 ASP A N 1
ATOM 1208 C CA . ASP A 1 170 ? -19.202 6.422 22.496 1.00 88.06 170 ASP A CA 1
ATOM 1209 C C . ASP A 1 170 ? -19.380 4.991 21.977 1.00 88.06 170 ASP A C 1
ATOM 1211 O O . ASP A 1 170 ? -20.242 4.739 21.134 1.00 88.06 170 ASP A O 1
ATOM 1215 N N . GLY A 1 171 ? -18.727 4.028 22.626 1.00 88.88 171 GLY A N 1
ATOM 1216 C CA . GLY A 1 171 ? -18.891 2.596 22.372 1.00 88.88 171 GLY A CA 1
ATOM 1217 C C . GLY A 1 171 ? -17.580 1.911 22.016 1.00 88.88 171 GLY A C 1
ATOM 1218 O O . GLY A 1 171 ? -17.442 0.712 22.277 1.00 88.88 171 GLY A O 1
ATOM 1219 N N . CYS A 1 172 ? -16.618 2.674 21.509 1.00 94.06 172 CYS A N 1
ATOM 1220 C CA . CYS A 1 172 ? -15.246 2.253 21.320 1.00 94.06 172 CYS A CA 1
ATOM 1221 C C . CYS A 1 172 ? -14.303 3.235 22.020 1.00 94.06 172 CYS A C 1
ATOM 1223 O O . CYS A 1 172 ? -14.568 4.427 22.008 1.00 94.06 172 CYS A O 1
ATOM 1225 N N . ASP A 1 173 ? -13.256 2.753 22.696 1.00 93.25 173 ASP A N 1
ATOM 1226 C CA . ASP A 1 173 ? -12.292 3.665 23.320 1.00 93.25 173 ASP A CA 1
ATOM 1227 C C . ASP A 1 173 ? -11.228 4.130 22.317 1.00 93.25 173 ASP A C 1
ATOM 1229 O O . ASP A 1 173 ? -11.076 3.583 21.225 1.00 93.25 173 ASP A O 1
ATOM 1233 N N . ALA A 1 174 ? -10.413 5.109 22.712 1.00 92.81 174 ALA A N 1
ATOM 1234 C CA . ALA A 1 174 ? -9.327 5.645 21.890 1.00 92.81 174 ALA A CA 1
ATOM 1235 C C . ALA A 1 174 ? -8.255 4.612 21.475 1.00 92.81 174 ALA A C 1
ATOM 1237 O O . ALA A 1 174 ? -7.389 4.932 20.660 1.00 92.81 174 ALA A O 1
ATOM 1238 N N . THR A 1 175 ? -8.271 3.411 22.061 1.00 92.00 175 THR A N 1
ATOM 1239 C CA . THR A 1 175 ? -7.392 2.274 21.739 1.00 92.00 175 THR A CA 1
ATOM 1240 C C . THR A 1 175 ? -8.136 1.141 21.026 1.00 92.00 175 THR A C 1
ATOM 1242 O O . THR A 1 175 ? -7.647 0.008 20.967 1.00 92.00 175 THR A O 1
ATOM 1245 N N . CYS A 1 176 ? -9.322 1.441 20.499 1.00 94.19 176 CYS A N 1
ATOM 1246 C CA . CYS A 1 176 ? -10.191 0.530 19.776 1.00 94.19 176 CYS A CA 1
ATOM 1247 C C . CYS A 1 176 ? -10.539 -0.736 20.563 1.00 94.19 176 CYS A C 1
ATOM 1249 O O . CYS A 1 176 ? -10.692 -1.830 20.014 1.00 94.19 176 CYS A O 1
ATOM 1251 N N . GLN A 1 177 ? -10.652 -0.602 21.885 1.00 94.25 177 GLN A N 1
ATOM 1252 C CA . GLN A 1 177 ? -11.172 -1.647 22.752 1.00 94.25 177 GLN A CA 1
ATOM 1253 C C . GLN A 1 177 ? -12.638 -1.379 23.061 1.00 94.25 177 GLN A C 1
ATOM 1255 O O . GLN A 1 177 ? -13.075 -0.236 23.213 1.00 94.25 177 GLN A O 1
ATOM 1260 N N . LEU A 1 178 ? -13.402 -2.467 23.173 1.00 92.31 178 LEU A N 1
ATOM 1261 C CA . LEU A 1 178 ? -14.810 -2.379 23.517 1.00 92.31 178 LEU A CA 1
ATOM 1262 C C . LEU A 1 178 ? -14.964 -1.743 24.888 1.00 92.31 178 LEU A C 1
ATOM 1264 O O . LEU A 1 178 ? -14.521 -2.274 25.913 1.00 92.31 178 LEU A O 1
ATOM 1268 N N . GLU A 1 179 ? -15.681 -0.636 24.909 1.00 89.69 179 GLU A N 1
ATOM 1269 C CA . GLU A 1 179 ? -16.046 -0.017 26.155 1.00 89.69 179 GLU A CA 1
ATOM 1270 C C . GLU A 1 179 ? -17.145 -0.817 26.851 1.00 89.69 179 GLU A C 1
ATOM 1272 O O . GLU A 1 179 ? -18.141 -1.237 26.253 1.00 89.69 179 GLU A O 1
ATOM 1277 N N . SER A 1 180 ? -17.007 -1.025 28.162 1.00 83.19 180 SER A N 1
ATOM 1278 C CA . SER A 1 180 ? -18.126 -1.576 28.923 1.00 83.19 180 SER A CA 1
ATOM 1279 C C . SER A 1 180 ? -19.288 -0.580 28.863 1.00 83.19 180 SER A C 1
ATOM 1281 O O . SER A 1 180 ? -19.076 0.610 29.078 1.00 83.19 180 SER A O 1
ATOM 1283 N N . MET A 1 181 ? -20.524 -1.055 28.675 1.00 63.16 181 MET A N 1
ATOM 1284 C CA . MET A 1 181 ? -21.752 -0.234 28.595 1.00 63.16 181 MET A CA 1
ATOM 1285 C C . MET A 1 181 ? -22.028 0.665 29.830 1.00 63.16 181 MET A C 1
ATOM 1287 O O . MET A 1 181 ? -23.094 1.267 29.934 1.00 63.16 181 MET A O 1
ATOM 1291 N N . ALA A 1 182 ? -21.103 0.737 30.791 1.00 57.69 182 ALA A N 1
ATOM 1292 C CA . ALA A 1 182 ? -21.077 1.699 31.881 1.00 57.69 182 ALA A CA 1
ATOM 1293 C C . ALA A 1 182 ? -20.462 3.066 31.500 1.00 57.69 182 ALA A C 1
ATOM 1295 O O . ALA A 1 182 ? -20.664 4.016 32.257 1.00 57.69 182 ALA A O 1
ATOM 1296 N N . SER A 1 183 ? -19.723 3.183 30.386 1.00 54.66 183 SER A N 1
ATOM 1297 C CA . SER A 1 183 ? -19.085 4.442 29.946 1.00 54.66 183 SER A CA 1
ATOM 1298 C C . SER A 1 183 ? -19.826 5.175 28.836 1.00 54.66 183 SER A C 1
ATOM 1300 O O . SER A 1 183 ? -19.682 6.393 28.758 1.00 54.66 183 SER A O 1
ATOM 1302 N N . VAL A 1 184 ? -20.669 4.498 28.045 1.00 54.66 184 VAL A N 1
ATOM 1303 C CA . VAL A 1 184 ? -21.585 5.209 27.144 1.00 54.66 184 VAL A CA 1
ATOM 1304 C C . VAL A 1 184 ? -22.511 6.068 28.000 1.00 54.66 184 VAL A C 1
ATOM 1306 O O . VAL A 1 184 ? -23.233 5.505 28.835 1.00 54.66 184 VAL A O 1
ATOM 1309 N N . PRO A 1 185 ? -22.528 7.410 27.849 1.00 56.69 185 PRO A N 1
ATOM 1310 C CA . PRO A 1 185 ? -23.538 8.227 28.477 1.00 56.69 185 PRO A CA 1
ATOM 1311 C C . PRO A 1 185 ? -24.842 7.766 27.851 1.00 56.69 185 PRO A C 1
ATOM 1313 O O . PRO A 1 185 ? -25.166 8.115 26.715 1.00 56.69 185 PRO A O 1
ATOM 1316 N N . ALA A 1 186 ? -25.536 6.896 28.590 1.00 51.09 186 ALA A N 1
ATOM 1317 C CA . ALA A 1 186 ? -26.836 6.366 28.255 1.00 51.09 186 ALA A CA 1
ATOM 1318 C C . ALA A 1 186 ? -27.618 7.492 27.608 1.00 51.09 186 ALA A C 1
ATOM 1320 O O . ALA A 1 186 ? -27.707 8.567 28.212 1.00 51.09 186 ALA A O 1
ATOM 1321 N N . LEU A 1 187 ? -28.076 7.239 26.374 1.00 51.62 187 LEU A N 1
ATOM 1322 C CA . LEU A 1 187 ? -29.107 7.985 25.665 1.00 51.62 187 LEU A CA 1
ATOM 1323 C C . LEU A 1 187 ? -29.680 9.039 26.589 1.00 51.62 187 LEU A C 1
ATOM 1325 O O . LEU A 1 187 ? -30.407 8.686 27.525 1.00 51.62 187 LEU A O 1
ATOM 1329 N N . SER A 1 188 ? -29.242 10.287 26.398 1.00 48.19 188 SER A N 1
ATOM 1330 C CA . SER A 1 188 ? -29.661 11.396 27.246 1.00 48.19 188 SER A CA 1
ATOM 1331 C C . SER A 1 188 ? -31.141 11.213 27.623 1.00 48.19 188 SER A C 1
ATOM 1333 O O . SER A 1 188 ? -31.940 10.866 26.743 1.00 48.19 188 SER A O 1
ATOM 1335 N N . PRO A 1 189 ? -31.557 11.441 28.882 1.00 53.84 189 PRO A N 1
ATOM 1336 C CA . PRO A 1 189 ? -32.952 11.261 29.306 1.00 53.84 189 PRO A CA 1
ATOM 1337 C C . PRO A 1 189 ? -33.986 12.069 28.491 1.00 53.84 189 PRO A C 1
ATOM 1339 O O . PRO A 1 189 ? -35.186 11.974 28.733 1.00 53.84 189 PRO A O 1
ATOM 1342 N N . TRP A 1 190 ? -33.531 12.865 27.522 1.00 53.66 190 TRP A N 1
ATOM 1343 C CA . TRP A 1 190 ? -34.304 13.726 26.642 1.00 53.66 190 TRP A CA 1
ATOM 1344 C C . TRP A 1 190 ? -34.419 13.202 25.196 1.00 53.66 190 TRP A C 1
ATOM 1346 O O . TRP A 1 190 ? -35.205 13.748 24.425 1.00 53.66 190 TRP A O 1
ATOM 1356 N N . GLY A 1 191 ? -33.734 12.109 24.829 1.00 50.22 191 GLY A N 1
ATOM 1357 C CA . GLY A 1 191 ? -33.841 11.457 23.509 1.00 50.22 191 GLY A CA 1
ATOM 1358 C C . GLY A 1 191 ? -35.141 10.671 23.277 1.00 50.22 191 GLY A C 1
ATOM 1359 O O . GLY A 1 191 ? -35.417 10.230 22.166 1.00 50.22 191 GLY A O 1
ATOM 1360 N N . ILE A 1 192 ? -35.979 10.542 24.310 1.00 58.28 192 ILE A N 1
ATOM 1361 C CA . ILE A 1 192 ? -37.350 10.003 24.245 1.00 58.28 192 ILE A CA 1
ATOM 1362 C C . ILE A 1 192 ? -38.349 11.036 24.805 1.00 58.28 192 ILE A C 1
ATOM 1364 O O . ILE A 1 192 ? -39.315 10.717 25.492 1.00 58.28 192 ILE A O 1
ATOM 1368 N N . GLY A 1 193 ? -38.105 12.320 24.536 1.00 52.16 193 GLY A N 1
ATOM 1369 C CA . GLY A 1 193 ? -38.770 13.448 25.195 1.00 52.16 193 GLY A CA 1
ATOM 1370 C C . GLY A 1 193 ? -40.123 13.916 24.646 1.00 52.16 193 GLY A C 1
ATOM 1371 O O . GLY A 1 193 ? -40.597 14.943 25.116 1.00 52.16 193 GLY A O 1
ATOM 1372 N N . LEU A 1 194 ? -40.772 13.227 23.696 1.00 55.84 194 LEU A N 1
ATOM 1373 C CA . LEU A 1 194 ? -42.161 13.566 23.305 1.00 55.84 194 LEU A CA 1
ATOM 1374 C C . LEU A 1 194 ? -43.075 12.358 23.056 1.00 55.84 194 LEU A C 1
ATOM 1376 O O . LEU A 1 194 ? -44.266 12.445 23.340 1.00 55.84 194 LEU A O 1
ATOM 1380 N N . VAL A 1 195 ? -42.556 11.214 22.599 1.00 58.78 195 VAL A N 1
ATOM 1381 C CA . VAL A 1 195 ? -43.414 10.055 22.274 1.00 58.78 195 VAL A CA 1
ATOM 1382 C C . VAL A 1 195 ? -43.726 9.196 23.512 1.00 58.78 195 VAL A C 1
ATOM 1384 O O . VAL A 1 195 ? 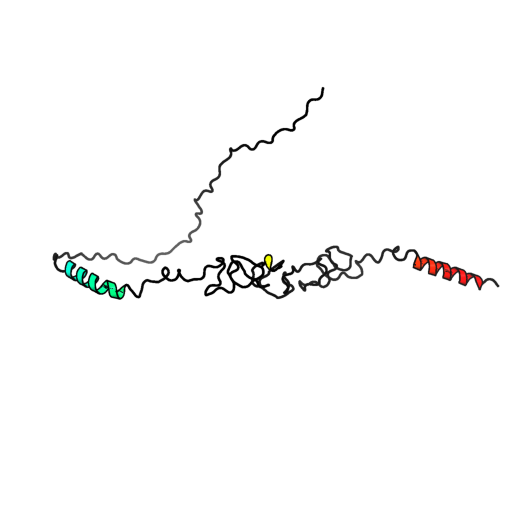-44.857 8.740 23.673 1.00 58.78 195 VAL A O 1
ATOM 1387 N N . GLY A 1 196 ? -42.778 9.045 24.448 1.00 52.88 196 GLY A N 1
ATOM 1388 C CA . GLY A 1 196 ? -42.979 8.272 25.686 1.00 52.88 196 GLY A CA 1
ATOM 1389 C C . GLY A 1 196 ? -43.834 8.985 26.743 1.00 52.88 196 GLY A C 1
ATOM 1390 O O . GLY A 1 196 ? -44.646 8.356 27.422 1.00 52.88 196 GLY A O 1
ATOM 1391 N N . ILE A 1 197 ? -43.727 10.315 26.840 1.00 56.47 197 ILE A N 1
ATOM 1392 C CA . ILE A 1 197 ? -44.539 11.119 27.771 1.00 56.47 197 ILE A CA 1
ATOM 1393 C C . ILE A 1 197 ? -46.001 11.185 27.300 1.00 56.47 197 ILE A C 1
ATOM 1395 O O . ILE A 1 197 ? -46.915 11.165 28.126 1.00 56.47 197 ILE A O 1
ATOM 1399 N N . LEU A 1 198 ? -46.250 11.176 25.984 1.00 54.25 198 LEU A N 1
ATOM 1400 C CA . LEU A 1 198 ? -47.610 11.190 25.442 1.00 54.25 198 LEU A CA 1
ATOM 1401 C C . LEU A 1 198 ? -48.363 9.869 25.701 1.00 54.25 198 LEU A C 1
ATOM 1403 O O . LEU A 1 198 ? -49.565 9.897 25.974 1.00 54.25 198 LEU A O 1
ATOM 1407 N N . LEU A 1 199 ? -47.674 8.720 25.714 1.00 55.31 199 LEU A N 1
ATOM 1408 C CA . LEU A 1 199 ? -48.270 7.428 26.100 1.00 55.31 199 LEU A CA 1
ATOM 1409 C C . LEU A 1 199 ? -48.500 7.298 27.617 1.00 55.31 199 LEU A C 1
ATOM 1411 O O . LEU A 1 199 ? -49.515 6.740 28.035 1.00 55.31 199 LEU A O 1
ATOM 1415 N N . ALA A 1 200 ? -47.633 7.876 28.455 1.00 55.19 200 ALA A N 1
ATOM 1416 C CA . ALA A 1 200 ? -47.843 7.896 29.907 1.00 55.19 200 ALA A CA 1
ATOM 1417 C C . ALA A 1 200 ? -48.994 8.836 30.329 1.00 55.19 200 ALA A C 1
ATOM 1419 O O . ALA A 1 200 ? -49.769 8.513 31.233 1.00 55.19 200 ALA A O 1
ATOM 1420 N N . MET A 1 201 ? -49.160 9.974 29.644 1.00 57.06 201 MET A N 1
ATOM 1421 C CA . MET A 1 201 ? -50.234 10.937 29.930 1.00 57.06 201 MET A CA 1
ATOM 1422 C C . MET A 1 201 ? -51.606 10.499 29.391 1.00 57.06 201 MET A C 1
ATOM 1424 O O . MET A 1 201 ? -52.631 10.854 29.972 1.00 57.06 201 MET A O 1
ATOM 1428 N N . THR A 1 202 ? -51.656 9.688 28.330 1.00 58.53 202 THR A N 1
ATOM 1429 C CA . THR A 1 202 ? -52.922 9.126 27.818 1.00 58.53 202 THR A CA 1
ATOM 1430 C C . THR A 1 202 ? -53.387 7.896 28.609 1.00 58.53 202 THR A C 1
ATOM 1432 O O . THR A 1 202 ? -54.592 7.727 28.807 1.00 58.53 202 THR A O 1
ATOM 1435 N N . GLY A 1 203 ? -52.470 7.095 29.168 1.00 53.25 203 GLY A N 1
ATOM 1436 C CA . GLY A 1 203 ? -52.807 5.955 30.035 1.00 53.25 203 GLY A CA 1
ATOM 1437 C C . GLY A 1 203 ? -53.378 6.342 31.409 1.00 53.25 203 GLY A C 1
ATOM 1438 O O . GLY A 1 203 ? -54.279 5.676 31.922 1.00 53.25 203 GLY A O 1
ATOM 1439 N N . ALA A 1 204 ? -52.928 7.456 31.998 1.00 55.19 204 ALA A N 1
ATOM 1440 C CA . ALA A 1 204 ? -53.407 7.912 33.309 1.00 55.19 204 ALA A CA 1
ATOM 1441 C C . ALA A 1 204 ? -54.812 8.552 33.276 1.00 55.19 204 ALA A C 1
ATOM 1443 O O . ALA A 1 204 ? -55.504 8.580 34.298 1.00 55.19 204 ALA A O 1
ATOM 1444 N N . PHE A 1 205 ? -55.264 9.040 32.114 1.00 53.22 205 PHE A N 1
ATOM 1445 C CA . PHE A 1 205 ? -56.582 9.671 31.973 1.00 53.22 205 PHE A CA 1
ATOM 1446 C C . PHE A 1 205 ? -57.723 8.648 31.826 1.00 53.22 205 PHE A C 1
ATOM 1448 O O . PHE A 1 205 ? -58.851 8.929 32.233 1.00 53.22 205 PHE A O 1
ATOM 1455 N N . LEU A 1 206 ? -57.440 7.437 31.325 1.00 53.88 206 LEU A N 1
ATOM 1456 C CA . LEU A 1 206 ? -58.434 6.356 31.276 1.00 53.88 206 LEU A CA 1
ATOM 1457 C C . LEU A 1 206 ? -58.624 5.644 32.628 1.00 53.88 206 LEU A C 1
ATOM 1459 O O . LEU A 1 206 ? -59.733 5.201 32.921 1.00 53.88 206 LEU A O 1
ATOM 1463 N N . ALA A 1 207 ? -57.599 5.581 33.486 1.00 51.50 207 ALA A N 1
ATOM 1464 C CA . ALA A 1 207 ? -57.685 4.861 34.763 1.00 51.50 207 ALA A CA 1
ATOM 1465 C C . ALA A 1 207 ? -58.509 5.590 35.847 1.00 51.50 207 ALA A C 1
ATOM 1467 O O . ALA A 1 207 ? -59.042 4.952 36.752 1.00 51.50 207 ALA A O 1
ATOM 1468 N N . ARG A 1 208 ? -58.677 6.919 35.762 1.00 54.72 208 ARG A N 1
ATOM 1469 C CA . ARG A 1 208 ? -59.477 7.687 36.742 1.00 54.72 208 ARG A CA 1
ATOM 1470 C C . ARG A 1 208 ? -60.977 7.754 36.439 1.00 54.72 208 ARG A C 1
ATOM 1472 O O . ARG A 1 208 ? -61.719 8.273 37.265 1.00 54.72 208 ARG A O 1
ATOM 1479 N N . ARG A 1 209 ? -61.454 7.216 35.308 1.00 53.75 209 ARG A N 1
ATOM 1480 C CA . ARG A 1 209 ? -62.898 7.164 34.996 1.00 53.75 209 ARG A CA 1
ATOM 1481 C C . ARG A 1 209 ? -63.629 5.917 35.507 1.00 53.75 209 ARG A C 1
ATOM 1483 O O . ARG A 1 209 ? -64.845 5.876 35.388 1.00 53.75 209 ARG A O 1
ATOM 1490 N N . GLN A 1 210 ? -62.937 4.932 36.085 1.00 56.28 210 GLN A N 1
ATOM 1491 C CA . GLN A 1 210 ? -63.579 3.707 36.599 1.00 56.28 210 GLN A CA 1
ATOM 1492 C C . GLN A 1 210 ? -63.658 3.612 38.131 1.00 56.28 210 GLN A C 1
ATOM 1494 O O . GLN A 1 210 ? -64.268 2.684 38.642 1.00 56.28 210 GLN A O 1
ATOM 1499 N N . ALA A 1 211 ? -63.091 4.569 38.870 1.00 55.66 211 ALA A N 1
ATOM 1500 C CA . ALA A 1 211 ? -63.133 4.582 40.339 1.00 55.66 211 ALA A CA 1
ATOM 1501 C C . ALA A 1 211 ? -64.115 5.622 40.921 1.00 55.66 211 ALA A C 1
ATOM 1503 O O . ALA A 1 211 ? -64.062 5.925 42.109 1.00 55.66 211 ALA A O 1
ATOM 1504 N N . GLY A 1 212 ? -64.983 6.195 40.085 1.00 56.62 212 GLY A N 1
ATOM 1505 C CA . GLY A 1 212 ? -65.970 7.200 40.480 1.00 56.62 212 GLY A CA 1
ATOM 1506 C C . GLY A 1 212 ? -67.296 7.002 39.754 1.00 56.62 212 GLY A C 1
ATOM 1507 O O . GLY A 1 212 ? -67.699 7.869 38.981 1.00 56.62 212 GLY A O 1
ATOM 1508 N N . ALA A 1 213 ? -67.923 5.847 39.969 1.00 44.69 213 ALA A N 1
ATOM 1509 C CA . ALA A 1 213 ? -69.326 5.568 39.676 1.00 44.69 213 ALA A CA 1
ATOM 1510 C C . ALA A 1 213 ? -69.916 4.795 40.859 1.00 44.69 213 ALA A C 1
ATOM 1512 O O . ALA A 1 213 ? -69.210 3.885 41.351 1.00 44.69 213 ALA A O 1
#

pLDDT: mean 71.06, std 21.0, range [34.22, 97.5]

Sequence (213 aa):
MRPRHEPPADSLDCRRRPNAVDSRGAHSRFPSFPSFLSRSQESLPMPRPESSVLKNLCLAIACLLLPLVFTAANTSSHVAAVFGGVCGDGVIDAGEQCDDAGESATCDDDCTFAVCGDSTLNVSSGELCDDGNTTGGDGCSAACTPEFCGNGVVDGLGEQCDDGNNTNGDGCDATCQLESMASVPALSPWGIGLVGILLAMTGAFLARRQAGA

Radius of gyration: 42.2 Å; chains: 1; bounding box: 146×81×70 Å

Foldseek 3Di:
DDDDDDDDDDDPDPDDDDDDDDPDDDDDDDDDDDDDDDDDPDDDDDDDDDDPPVVVVVVVVCVVCVVVVVPPPPPPPDPPPPQDDDALPQDDGPPAPGHNSAQALFAHRVRHGDAAQCQDARVNVVAPAHPNHQDWLPQAHVVNDGDDAQCQDQTNVPAPGHNNHQPWQCQAHNRNYGDDPVRNPPDPPCNCPPPVVVVVVVVVVVVVVPPPD

Secondary structure (DSSP, 8-state):
-----PPPPP---------PPP-------PPP------------PPPP---TTHHHHHHHHHHHHHHHHTTSS--SSSSS-SSS--TTSSS--TT-S--SSSS-SS--TTSS---TTSS---TTTT-S---SS--SSSSB-TTS-B--TTSSS--SSS-S---SS--SSSSB-TTSPBPPTTSS--S-TTTTTTHHHHHHHHHHHHHTTSS--